Protein AF-A0A0D0SKF4-F1 (afdb_monomer)

pLDDT: mean 72.99, std 12.49, range [42.97, 91.25]

Secondary structure (DSSP, 8-state):
-HHHHHHHHHHHHHHHHHHHHHHHHHHHHHHHHHHHHHHHHHHHHHHH--HHHHHHHHHHHHHHHHHHHHHHHHHHGGGS-HHHHHHHHHHHHHHHHHHHHHHHHHTHHHHHHHHH--------HHHHHHHHHHHHHHHHHHHHHHHTTTT---HHHHHHHHHHHHHHHHHHHHHHHHHHHHH--SHHHHHHHHHHHHHHHHHHHHHHHHHHHHHHHHHTT-

Foldseek 3Di:
DVVVVVVVVVVVVVVVVCVVVVLLVLLVVVLVLLVVQLVVLCVVCVVLVQPLSVLVSVLSVVLSVLSVVLSVLLVVCVVDDPVVSLVVLLVSLVVLLVVLLVSLVSVVVSLVCLLPPPDLRPDDPVSLVVLVVSLVVLVVSLVCLVVVCPPDPRSSSVSSSLSSVLVSLVSVLVNLSVCCSHPNDDDVSSVVNSVVVVVSSVVSVVSSVVSVVVSVVSVVVD

Sequence (222 aa):
MRETTMRIRNQIKSIYKDYELRSYLFSGFSLFTTFAFLIYNLVLGIVYKTVWNFSISIYYMVLLGLRTLIIVKEKYWRLETEEYRRKHQLRLFRFTTILMLLMDIALIVPIILMVLSQRSVNMTMIPTIGIAAYTFYKITIAIINYVKTRGQRNLSLFGLKIINLKDAIVSILTLQNTMVMVFGNGKSMQTLTAYTSAGMLFAMFVITILLIRKGNQYSKKI

Solvent-accessible surface area (backbone atoms only — not comparable to full-atom values): 11992 Å² total; per-residue (Å²): 121,70,64,62,57,50,52,52,52,49,51,52,47,49,53,50,52,52,51,50,51,52,50,51,49,53,49,49,53,49,48,51,54,48,51,53,48,25,52,50,29,38,50,48,13,66,76,64,67,34,68,54,32,42,53,50,18,54,50,38,50,53,51,49,49,53,54,49,52,53,53,54,51,54,61,60,40,67,83,50,58,70,69,62,33,52,58,50,50,51,52,52,50,50,53,52,49,51,52,51,47,54,51,58,57,58,49,49,56,50,51,53,50,53,72,68,50,86,70,77,57,88,60,59,74,66,65,48,55,54,42,45,56,50,29,52,53,36,43,53,50,32,50,49,56,54,65,78,53,73,86,69,86,54,67,69,64,52,50,53,48,52,51,40,44,53,53,27,53,51,35,46,53,52,34,53,52,45,49,44,56,64,69,47,85,60,70,68,57,53,53,53,48,48,54,52,48,50,50,52,51,50,51,53,50,52,54,45,53,54,47,52,54,49,53,53,56,57,59,74,78,109

Nearest PDB structures (foldseek):
  8f6h-assembly1_A  TM=5.812E-01  e=6.136E-01  Shewanella oneidensis MR-1
  8f6h-assembly1_B  TM=4.706E-01  e=4.835E-01  Shewanella oneidensis MR-1
  7sqc-assembly1_1F  TM=2.140E-01  e=4.129E+00  Chlamydomonas reinhardtii

Radius of gyration: 20.17 Å; Cα contacts (8 Å, |Δi|>4): 139; chains: 1; bounding box: 50×40×59 Å

Mean predicted aligned error: 10.62 Å

Structure (mmCIF, N/CA/C/O backbone):
data_AF-A0A0D0SKF4-F1
#
_entry.id   AF-A0A0D0SKF4-F1
#
loop_
_atom_site.group_PDB
_atom_site.id
_atom_site.type_symbol
_atom_site.label_atom_id
_atom_site.label_alt_id
_atom_site.label_comp_id
_atom_site.label_asym_id
_atom_site.label_entity_id
_atom_site.label_seq_id
_atom_site.pdbx_PDB_ins_code
_atom_site.Cartn_x
_atom_site.Cartn_y
_atom_site.Cartn_z
_atom_site.occupancy
_atom_site.B_iso_or_equiv
_atom_site.auth_seq_id
_atom_site.auth_comp_id
_atom_site.auth_asym_id
_atom_site.auth_atom_id
_atom_site.pdbx_PDB_model_num
ATOM 1 N N . MET A 1 1 ? -24.941 27.615 33.625 1.00 50.25 1 MET A N 1
ATOM 2 C CA . MET A 1 1 ? -23.889 26.564 33.538 1.00 50.25 1 MET A CA 1
ATOM 3 C C . MET A 1 1 ? -24.235 25.375 32.620 1.00 50.25 1 MET A C 1
ATOM 5 O O . MET A 1 1 ? -23.322 24.812 32.026 1.00 50.25 1 MET A O 1
ATOM 9 N N . ARG A 1 2 ? -25.514 24.976 32.459 1.00 48.88 2 ARG A N 1
ATOM 10 C CA . ARG A 1 2 ? -25.916 23.877 31.541 1.00 48.88 2 ARG A CA 1
ATOM 11 C C . ARG A 1 2 ? -25.947 24.257 30.048 1.00 48.88 2 ARG A C 1
ATOM 13 O O . ARG A 1 2 ? -25.732 23.395 29.206 1.00 48.88 2 ARG A O 1
ATOM 20 N N . GLU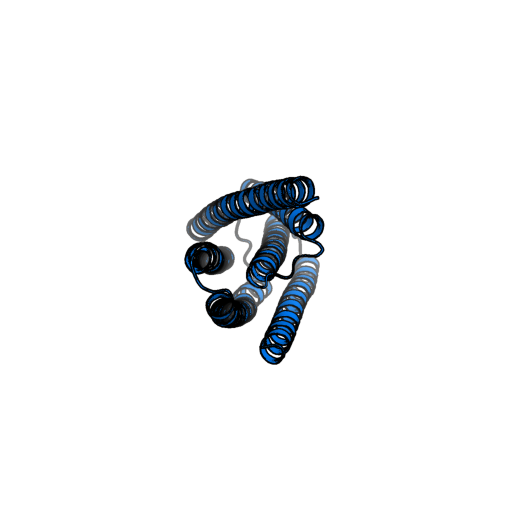 A 1 3 ? -26.159 25.527 29.701 1.00 48.19 3 GLU A N 1
ATOM 21 C CA . GLU A 1 3 ? -26.178 25.962 28.290 1.00 48.19 3 GLU A CA 1
ATOM 22 C C . GLU A 1 3 ? -24.789 26.017 27.639 1.00 48.19 3 GLU A C 1
ATOM 24 O O . GLU A 1 3 ? -24.625 25.632 26.481 1.00 48.19 3 GLU A O 1
ATOM 29 N N . THR A 1 4 ? -23.763 26.442 28.378 1.00 49.47 4 THR A N 1
ATOM 30 C CA . THR A 1 4 ? -22.384 26.530 27.873 1.00 49.47 4 THR A CA 1
ATOM 31 C C . THR A 1 4 ? -21.794 25.153 27.578 1.00 49.47 4 THR A C 1
ATOM 33 O O . THR A 1 4 ? -21.164 24.961 26.540 1.00 49.47 4 THR A O 1
ATOM 36 N N . THR A 1 5 ? -22.075 24.156 28.417 1.00 50.50 5 THR A N 1
ATOM 37 C CA . THR A 1 5 ? -21.674 22.760 28.173 1.00 50.50 5 THR A CA 1
ATOM 38 C C . THR A 1 5 ? -22.402 22.145 26.974 1.00 50.50 5 THR A C 1
ATOM 40 O O . THR A 1 5 ? -21.792 21.391 26.213 1.00 50.50 5 THR A O 1
ATOM 43 N N . MET A 1 6 ? -23.666 22.514 26.731 1.00 48.12 6 MET A N 1
ATOM 44 C CA . MET A 1 6 ? -24.422 22.080 25.549 1.00 48.12 6 MET A CA 1
ATOM 45 C C . MET A 1 6 ? -23.885 22.687 24.241 1.00 48.12 6 MET A C 1
ATOM 47 O O . MET A 1 6 ? -23.730 21.965 23.255 1.00 48.12 6 MET A O 1
ATOM 51 N N . ARG A 1 7 ? -23.525 23.980 24.233 1.00 51.28 7 ARG A N 1
ATOM 52 C CA . ARG A 1 7 ? -22.925 24.654 23.063 1.00 51.28 7 ARG A CA 1
ATOM 53 C C . ARG A 1 7 ? -21.548 24.091 22.713 1.00 51.28 7 ARG A C 1
ATOM 55 O O . ARG A 1 7 ? -21.300 23.793 21.547 1.00 51.28 7 ARG A O 1
ATOM 62 N N . ILE A 1 8 ? -20.698 23.853 23.714 1.00 55.97 8 ILE A N 1
ATOM 63 C CA . ILE A 1 8 ? -19.369 23.248 23.520 1.00 55.97 8 ILE A CA 1
ATOM 64 C C . ILE A 1 8 ? -19.503 21.821 22.973 1.00 55.97 8 ILE A C 1
ATOM 66 O O . ILE A 1 8 ? -18.824 21.455 22.015 1.00 55.97 8 ILE A O 1
ATOM 70 N N . ARG A 1 9 ? -20.429 21.014 23.509 1.00 52.72 9 ARG A N 1
ATOM 71 C CA . ARG A 1 9 ? -20.669 19.646 23.022 1.00 52.72 9 ARG A CA 1
ATOM 72 C C . ARG A 1 9 ? -21.188 19.627 21.583 1.00 52.72 9 ARG A C 1
ATOM 74 O O . ARG A 1 9 ? -20.779 18.755 20.821 1.00 52.72 9 ARG A O 1
ATOM 81 N N . ASN A 1 10 ? -22.033 20.587 21.200 1.00 53.66 10 ASN A N 1
ATOM 82 C CA . ASN A 1 10 ? -22.538 20.729 19.832 1.00 53.66 10 ASN A CA 1
ATOM 83 C C . ASN A 1 10 ? -21.473 21.240 18.852 1.00 53.66 10 ASN A C 1
ATOM 85 O O . ASN A 1 10 ? -21.395 20.715 17.744 1.00 53.66 10 ASN A O 1
ATOM 89 N N . GLN A 1 11 ? -20.602 22.171 19.253 1.00 54.28 11 GLN A N 1
ATOM 90 C CA . GLN A 1 11 ? -19.461 22.595 18.432 1.00 54.28 11 GLN A CA 1
ATOM 91 C C . GLN A 1 11 ? -18.444 21.464 18.246 1.00 54.28 11 GLN A C 1
ATOM 93 O O . GLN A 1 11 ? -18.017 21.205 17.124 1.00 54.28 11 GLN A O 1
ATOM 98 N N . ILE A 1 12 ? -18.127 20.710 19.305 1.00 52.09 12 ILE A N 1
ATOM 99 C CA . ILE A 1 12 ? -17.258 19.528 19.207 1.00 52.09 12 ILE A CA 1
ATOM 100 C C . ILE A 1 12 ? -17.896 18.463 18.306 1.00 52.09 12 ILE A C 1
ATOM 102 O O . ILE A 1 12 ? -17.196 17.891 17.476 1.00 52.09 12 ILE A O 1
ATOM 106 N N . LYS A 1 13 ? -19.213 18.223 18.407 1.00 48.69 13 LYS A N 1
ATOM 107 C CA . LYS A 1 13 ? -19.946 17.307 17.513 1.00 48.69 13 LYS A CA 1
ATOM 108 C C . LYS A 1 13 ? -19.945 17.779 16.060 1.00 48.69 13 LYS A C 1
ATOM 110 O O . LYS A 1 13 ? -19.788 16.939 15.185 1.00 48.69 13 LYS A O 1
ATOM 115 N N . SER A 1 14 ? -20.119 19.076 15.806 1.00 47.44 14 SER A N 1
ATOM 116 C CA . SER A 1 14 ? -20.070 19.676 14.465 1.00 47.44 14 SER A CA 1
ATOM 117 C C . SER A 1 14 ? -18.696 19.479 13.839 1.00 47.44 14 SER A C 1
ATOM 119 O O . SER A 1 14 ? -18.593 18.931 12.749 1.00 47.44 14 SER A O 1
ATOM 121 N N . ILE A 1 15 ? -17.639 19.808 14.585 1.00 44.66 15 ILE A N 1
ATOM 122 C CA . ILE A 1 15 ? -16.255 19.612 14.155 1.00 44.66 15 ILE A CA 1
ATOM 123 C C . ILE A 1 15 ? -15.990 18.119 13.917 1.00 44.66 15 ILE A C 1
ATOM 125 O O . ILE A 1 15 ? -15.487 17.755 12.862 1.00 44.66 15 ILE A O 1
ATOM 129 N N . TYR A 1 16 ? -16.392 17.221 14.821 1.00 50.06 16 TYR A N 1
ATOM 130 C CA . TYR A 1 16 ? -16.239 15.775 14.610 1.00 50.06 16 TYR A CA 1
ATOM 131 C C . TYR A 1 16 ? -16.992 15.276 13.372 1.00 50.06 16 TYR A C 1
ATOM 133 O O . TYR A 1 16 ? -16.439 14.504 12.596 1.00 50.06 16 TYR A O 1
ATOM 141 N N . LYS A 1 17 ? -18.226 15.739 13.159 1.00 43.31 17 LYS A N 1
ATOM 142 C CA . LYS A 1 17 ? -19.072 15.350 12.026 1.00 43.31 17 LYS A CA 1
ATOM 143 C C . LYS A 1 17 ? -18.486 15.843 10.700 1.00 43.31 17 LYS A C 1
ATOM 145 O O . LYS A 1 17 ? -18.480 15.075 9.742 1.00 43.31 17 LYS A O 1
ATOM 150 N N . ASP A 1 18 ? -17.909 17.044 10.675 1.00 48.97 18 ASP A N 1
ATOM 151 C CA . ASP A 1 18 ? -17.198 17.600 9.519 1.00 48.97 18 ASP A CA 1
ATOM 152 C C . ASP A 1 18 ? -15.857 16.903 9.268 1.00 48.97 18 ASP A C 1
ATOM 154 O O . ASP A 1 18 ? -15.507 16.638 8.120 1.00 48.97 18 ASP A O 1
ATOM 158 N N . TYR A 1 19 ? -15.110 16.527 10.310 1.00 49.72 19 TYR A N 1
ATOM 159 C CA . TYR A 1 19 ? -13.875 15.748 10.166 1.00 49.72 19 TYR A CA 1
ATOM 160 C C . TYR A 1 19 ? -14.141 14.321 9.694 1.00 49.72 19 TYR A C 1
ATOM 162 O O . TYR A 1 19 ? -13.403 13.812 8.854 1.00 49.72 19 TYR A O 1
ATOM 170 N N . GLU A 1 20 ? -15.192 13.678 10.193 1.00 48.41 20 GLU A N 1
ATOM 171 C CA . GLU A 1 20 ? -15.595 12.350 9.752 1.00 48.41 20 GLU A CA 1
ATOM 172 C C . GLU A 1 20 ? -16.100 12.397 8.308 1.00 48.41 20 GLU A C 1
ATOM 174 O O . GLU A 1 20 ? -15.561 11.669 7.482 1.00 48.41 20 GLU A O 1
ATOM 179 N N . LEU A 1 21 ? -17.024 13.297 7.948 1.00 42.97 21 LEU A N 1
ATOM 180 C CA . LEU A 1 21 ? -17.485 13.473 6.561 1.00 42.97 21 LEU A CA 1
ATOM 181 C C . LEU A 1 21 ? -16.338 13.799 5.606 1.00 42.97 21 LEU A C 1
ATOM 183 O O . LEU A 1 21 ? -16.236 13.193 4.543 1.00 42.97 21 LEU A O 1
ATOM 187 N N . ARG A 1 22 ? -15.427 14.697 5.988 1.00 49.34 22 ARG A N 1
ATOM 188 C CA . ARG A 1 22 ? -14.273 15.070 5.162 1.00 49.34 22 ARG A CA 1
ATOM 189 C C . ARG A 1 22 ? -13.245 13.942 5.077 1.00 49.34 22 ARG A C 1
ATOM 191 O O . ARG A 1 22 ? -12.612 13.805 4.040 1.00 49.34 22 ARG A O 1
ATOM 198 N N . SER A 1 23 ? -13.112 13.098 6.102 1.00 50.97 23 SER A N 1
ATOM 199 C CA . SER A 1 23 ? -12.269 11.895 6.077 1.00 50.97 23 SER A CA 1
ATOM 200 C C . SER A 1 23 ? -12.904 10.753 5.269 1.00 50.97 23 SER A C 1
ATOM 202 O O . SER A 1 23 ? -12.181 10.050 4.564 1.00 50.97 23 SER A O 1
ATOM 204 N N . TYR A 1 24 ? -14.235 10.617 5.268 1.00 50.62 24 TYR A N 1
ATOM 205 C CA . TYR A 1 24 ? -14.975 9.704 4.387 1.00 50.62 24 TYR A CA 1
ATOM 206 C C . TYR A 1 24 ? -14.956 10.169 2.927 1.00 50.62 24 TYR A C 1
ATOM 208 O O . TYR A 1 24 ? -14.762 9.339 2.047 1.00 50.62 24 TYR A O 1
ATOM 216 N N . LEU A 1 25 ? -15.067 11.474 2.656 1.00 46.22 25 LEU A N 1
ATOM 217 C CA . LEU A 1 25 ? -14.920 12.049 1.312 1.00 46.22 25 LEU A CA 1
ATOM 218 C C . LEU A 1 25 ? -13.489 11.893 0.784 1.00 46.22 25 LEU A C 1
ATOM 220 O O . LEU A 1 25 ? -13.304 11.474 -0.354 1.00 46.22 25 LEU A O 1
ATOM 224 N N . PHE A 1 26 ? -12.469 12.131 1.618 1.00 55.47 26 PHE A N 1
ATOM 225 C CA . PHE A 1 26 ? -11.071 11.862 1.252 1.00 55.47 26 PHE A CA 1
ATOM 226 C C . PHE A 1 26 ? -10.831 10.365 0.997 1.00 55.47 26 PHE A C 1
ATOM 228 O O . PHE A 1 26 ? -10.094 9.994 0.086 1.00 55.47 26 PHE A O 1
ATOM 235 N N . SER A 1 27 ? -11.495 9.494 1.763 1.00 54.97 27 SER A N 1
ATOM 236 C CA . SER A 1 27 ? -11.443 8.042 1.559 1.00 54.97 27 SER A CA 1
ATOM 237 C C . SER A 1 27 ? -12.180 7.604 0.288 1.00 54.97 27 SER A C 1
ATOM 239 O O . SER A 1 27 ? -11.693 6.723 -0.412 1.00 54.97 27 SER A O 1
ATOM 241 N N . GLY A 1 28 ? -13.304 8.241 -0.054 1.00 58.75 28 GLY A N 1
ATOM 242 C CA . GLY A 1 28 ? -14.045 8.025 -1.301 1.00 58.75 28 GLY A CA 1
ATOM 243 C C . GLY A 1 28 ? -13.270 8.489 -2.534 1.00 58.75 28 GLY A C 1
ATOM 244 O O . GLY A 1 28 ? -13.179 7.764 -3.519 1.00 58.75 28 GLY A O 1
ATOM 245 N N . PHE A 1 29 ? -12.609 9.643 -2.455 1.00 63.56 29 PHE A N 1
ATOM 246 C CA . PHE A 1 29 ? -11.709 10.108 -3.510 1.00 63.56 29 PHE A CA 1
ATOM 247 C C . PHE A 1 29 ? -10.494 9.183 -3.670 1.00 63.56 29 PHE A C 1
ATOM 249 O O . PHE A 1 29 ? -10.076 8.873 -4.783 1.00 63.56 29 PHE A O 1
ATOM 256 N N . SER A 1 30 ? -9.969 8.660 -2.559 1.00 63.62 30 SER A N 1
ATOM 257 C CA . SER A 1 30 ? -8.907 7.654 -2.581 1.00 63.62 30 SER A CA 1
ATOM 258 C C . SER A 1 30 ? -9.372 6.319 -3.183 1.00 63.62 30 SER A C 1
ATOM 260 O O . SER A 1 30 ? -8.600 5.680 -3.894 1.00 63.62 30 SER A O 1
ATOM 262 N N . LEU A 1 31 ? -10.622 5.891 -2.950 1.00 69.81 31 LEU A N 1
ATOM 263 C CA . LEU A 1 31 ? -11.223 4.743 -3.645 1.00 69.81 31 LEU A CA 1
ATOM 264 C C . LEU A 1 31 ? -11.254 4.977 -5.156 1.00 69.81 31 LEU A C 1
ATOM 266 O O . LEU A 1 31 ? -10.758 4.138 -5.902 1.00 69.81 31 LEU A O 1
ATOM 270 N N . PHE A 1 32 ? -11.769 6.125 -5.601 1.00 74.44 32 PHE A N 1
ATOM 271 C CA . PHE A 1 32 ? -11.849 6.448 -7.024 1.00 74.44 32 PHE A CA 1
ATOM 272 C C . PHE A 1 32 ? -10.473 6.414 -7.699 1.00 74.44 32 PHE A C 1
ATOM 274 O O . PHE A 1 32 ? -10.315 5.806 -8.754 1.00 74.44 32 PHE A O 1
ATOM 281 N N . THR A 1 33 ? -9.446 6.986 -7.072 1.00 70.94 33 THR A N 1
ATOM 282 C CA . THR A 1 33 ? -8.102 7.001 -7.664 1.00 70.94 33 THR A CA 1
ATOM 283 C C . THR A 1 33 ? -7.391 5.656 -7.615 1.00 70.94 33 THR A C 1
ATOM 285 O O . THR A 1 33 ? -6.612 5.351 -8.518 1.00 70.94 33 THR A O 1
ATOM 288 N N . THR A 1 34 ? -7.652 4.805 -6.620 1.00 76.75 34 THR A N 1
ATOM 289 C CA . THR A 1 34 ? -7.192 3.407 -6.670 1.00 76.75 34 THR A CA 1
ATOM 290 C C . THR A 1 34 ? -7.922 2.630 -7.771 1.00 76.75 34 THR A C 1
ATOM 292 O O . THR A 1 34 ? -7.290 1.843 -8.467 1.00 76.75 34 THR A O 1
ATOM 295 N N . PHE A 1 35 ? -9.214 2.886 -7.991 1.00 78.19 35 PHE A N 1
ATOM 296 C CA . PHE A 1 35 ? -10.000 2.254 -9.059 1.00 78.19 35 PHE A CA 1
ATOM 297 C C . PHE A 1 35 ? -9.533 2.666 -10.456 1.00 78.19 35 PHE A C 1
ATOM 299 O O . PHE A 1 35 ? -9.304 1.806 -11.304 1.00 78.19 35 PHE A O 1
ATOM 306 N N . ALA A 1 36 ? -9.289 3.957 -10.677 1.00 78.62 36 ALA A N 1
ATOM 307 C CA . ALA A 1 36 ? -8.727 4.449 -11.930 1.00 78.62 36 ALA A CA 1
ATOM 308 C C . ALA A 1 36 ? -7.359 3.809 -12.233 1.00 78.62 36 ALA A C 1
ATOM 310 O O . ALA A 1 36 ? -7.099 3.409 -13.365 1.00 78.62 36 ALA A O 1
ATOM 311 N N . PHE A 1 37 ? -6.502 3.648 -11.220 1.00 76.94 37 PHE A N 1
ATOM 312 C CA . PHE A 1 37 ? -5.181 3.040 -11.401 1.00 76.94 37 PHE A CA 1
ATOM 313 C C . PHE A 1 37 ? -5.223 1.529 -11.610 1.00 76.94 37 PHE A C 1
ATOM 315 O O . PHE A 1 37 ? -4.408 1.001 -12.363 1.00 76.94 37 PHE A O 1
ATOM 322 N N . LEU A 1 38 ? -6.188 0.840 -10.997 1.00 84.25 38 LEU A N 1
ATOM 323 C CA . LEU A 1 38 ? -6.486 -0.555 -11.307 1.00 84.25 38 LEU A CA 1
ATOM 324 C C . LEU A 1 38 ? -6.824 -0.706 -12.787 1.00 84.25 38 LEU A C 1
ATOM 326 O O . LEU A 1 38 ? -6.200 -1.520 -13.458 1.00 84.25 38 LEU A O 1
ATOM 330 N N . ILE A 1 39 ? -7.767 0.092 -13.304 1.00 81.62 39 ILE A N 1
ATOM 331 C CA . ILE A 1 39 ? -8.161 0.032 -14.720 1.00 81.62 39 ILE A CA 1
ATOM 332 C C . ILE A 1 39 ? -6.959 0.340 -15.609 1.00 81.62 39 ILE A C 1
ATOM 334 O O . ILE A 1 39 ? -6.706 -0.376 -16.572 1.00 81.62 39 ILE A O 1
ATOM 338 N N . TYR A 1 40 ? -6.188 1.368 -15.263 1.00 78.12 40 TYR A N 1
ATOM 339 C CA . TYR A 1 40 ? -5.005 1.754 -16.018 1.00 78.12 40 TYR A CA 1
ATOM 340 C C . TYR A 1 40 ? -3.966 0.625 -16.097 1.00 78.12 40 TYR A C 1
ATOM 342 O O . TYR A 1 40 ? -3.540 0.261 -17.192 1.00 78.12 40 TYR A O 1
ATOM 350 N N . ASN A 1 41 ? -3.603 0.010 -14.967 1.00 77.06 41 ASN A N 1
ATOM 351 C CA . ASN A 1 41 ? -2.671 -1.121 -14.962 1.00 77.06 41 ASN A CA 1
ATOM 352 C C . ASN A 1 41 ? -3.261 -2.352 -15.656 1.00 77.06 41 ASN A C 1
ATOM 354 O O . ASN A 1 41 ? -2.522 -3.077 -16.315 1.00 77.06 41 ASN A O 1
ATOM 358 N N . LEU A 1 42 ? -4.575 -2.566 -15.583 1.00 79.31 42 LEU A N 1
ATOM 359 C CA . LEU A 1 42 ? -5.226 -3.689 -16.252 1.00 79.31 42 LEU A CA 1
ATOM 360 C C . LEU A 1 42 ? -5.128 -3.533 -17.771 1.00 79.31 42 LEU A C 1
ATOM 362 O O . LEU A 1 42 ? -4.723 -4.465 -18.464 1.00 79.31 42 LEU A O 1
ATOM 366 N N . VAL A 1 43 ? -5.410 -2.329 -18.278 1.00 80.00 43 VAL A N 1
ATOM 367 C CA . VAL A 1 43 ? -5.245 -1.984 -19.694 1.00 80.00 43 VAL A CA 1
ATOM 368 C C . VAL A 1 43 ? -3.784 -2.132 -20.110 1.00 80.00 43 VAL A C 1
ATOM 370 O O . VAL A 1 43 ? -3.511 -2.790 -21.111 1.00 80.00 43 VAL A O 1
ATOM 373 N N . LEU A 1 44 ? -2.827 -1.612 -19.332 1.00 75.69 44 LEU A N 1
ATOM 374 C CA . LEU A 1 44 ? -1.406 -1.786 -19.643 1.00 75.69 44 LEU A CA 1
ATOM 375 C C . LEU A 1 44 ? -0.975 -3.261 -19.622 1.00 75.69 44 LEU A C 1
ATOM 377 O O . LEU A 1 44 ? -0.130 -3.657 -20.420 1.00 75.69 44 LEU A O 1
ATOM 381 N N . GLY A 1 45 ? -1.528 -4.081 -18.727 1.00 72.00 45 GLY A N 1
ATOM 382 C CA . GLY A 1 45 ? -1.260 -5.517 -18.665 1.00 72.00 45 GLY A CA 1
ATOM 383 C C . GLY A 1 45 ? -1.771 -6.263 -19.892 1.00 72.00 45 GLY A C 1
ATOM 384 O O . GLY A 1 45 ? -1.060 -7.118 -20.410 1.00 72.00 45 GLY A O 1
ATOM 385 N N . ILE A 1 46 ? -2.951 -5.901 -20.401 1.00 76.94 46 ILE A N 1
ATOM 386 C CA . ILE A 1 46 ? -3.525 -6.488 -21.620 1.00 76.94 46 ILE A CA 1
ATOM 387 C C . ILE A 1 46 ? -2.754 -6.025 -22.865 1.00 76.94 46 ILE A C 1
ATOM 389 O O . ILE A 1 46 ? -2.355 -6.855 -23.680 1.00 76.94 46 ILE A O 1
ATOM 393 N N . VAL A 1 47 ? -2.503 -4.718 -22.994 1.00 75.06 47 VAL A N 1
ATOM 394 C CA . VAL A 1 47 ? -1.862 -4.111 -24.176 1.00 75.06 47 VAL A CA 1
ATOM 395 C C . VAL A 1 47 ? -0.404 -4.542 -24.307 1.00 75.06 47 VAL A C 1
ATOM 397 O O . VAL A 1 47 ? 0.019 -4.971 -25.377 1.00 75.06 47 VAL A O 1
ATOM 400 N N . TYR A 1 48 ? 0.365 -4.470 -23.219 1.00 69.50 48 TYR A N 1
ATOM 401 C CA . TYR A 1 48 ? 1.798 -4.776 -23.234 1.00 69.50 48 TYR A CA 1
ATOM 402 C C . TYR A 1 48 ? 2.111 -6.223 -22.819 1.00 69.50 48 TYR A C 1
ATOM 404 O O . TYR A 1 48 ? 3.283 -6.593 -22.743 1.00 69.50 48 TYR A O 1
ATOM 412 N N . LYS A 1 49 ? 1.083 -7.045 -22.544 1.00 67.69 49 LYS A N 1
ATOM 413 C CA . LYS A 1 49 ? 1.191 -8.448 -22.093 1.00 67.69 49 LYS A CA 1
ATOM 414 C C . LYS A 1 49 ? 2.191 -8.636 -20.947 1.00 67.69 49 LYS A C 1
ATOM 416 O O . LYS A 1 49 ? 2.952 -9.604 -20.919 1.00 67.69 49 LYS A O 1
ATOM 421 N N . THR A 1 50 ? 2.215 -7.701 -19.997 1.00 71.69 50 THR A N 1
ATOM 422 C CA . THR A 1 50 ? 3.158 -7.748 -18.875 1.00 71.69 50 THR A CA 1
ATOM 423 C C . THR A 1 50 ? 2.533 -8.429 -17.666 1.00 71.69 50 THR A C 1
ATOM 425 O O . THR A 1 50 ? 1.543 -7.966 -17.094 1.00 71.69 50 THR A O 1
ATOM 428 N N . VAL A 1 51 ? 3.162 -9.523 -17.230 1.00 73.56 51 VAL A N 1
ATOM 429 C CA . VAL A 1 51 ? 2.765 -10.247 -16.010 1.00 73.56 51 VAL A CA 1
ATOM 430 C C . VAL A 1 51 ? 2.783 -9.310 -14.797 1.00 73.56 51 VAL A C 1
ATOM 432 O O . VAL A 1 51 ? 1.907 -9.388 -13.942 1.00 73.56 51 VAL A O 1
ATOM 435 N N . TRP A 1 52 ? 3.726 -8.361 -14.769 1.00 76.81 52 TRP A N 1
ATOM 436 C CA . TRP A 1 52 ? 3.810 -7.321 -13.746 1.00 76.81 52 TRP A CA 1
ATOM 437 C C . TRP A 1 52 ? 2.513 -6.513 -13.606 1.00 76.81 52 TRP A C 1
ATOM 439 O O . TRP A 1 52 ? 1.929 -6.480 -12.525 1.00 76.81 52 TRP A O 1
ATOM 449 N N . ASN A 1 53 ? 2.031 -5.896 -14.690 1.00 74.69 53 ASN A N 1
ATOM 450 C CA . ASN A 1 53 ? 0.856 -5.026 -14.621 1.00 74.69 53 AS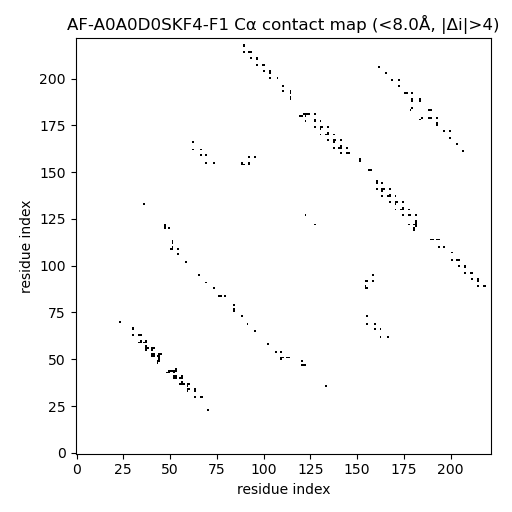N A CA 1
ATOM 451 C C . ASN A 1 53 ? -0.413 -5.820 -14.292 1.00 74.69 53 ASN A C 1
ATOM 453 O O . ASN A 1 53 ? -1.285 -5.317 -13.583 1.00 74.69 53 ASN A O 1
ATOM 457 N N . PHE A 1 54 ? -0.507 -7.074 -14.745 1.00 77.31 54 PHE A N 1
ATOM 458 C CA . PHE A 1 54 ? -1.611 -7.957 -14.374 1.00 77.31 54 PHE A CA 1
ATOM 459 C C . PHE A 1 54 ? -1.611 -8.262 -12.866 1.00 77.31 54 PHE A C 1
ATOM 461 O O . PHE A 1 54 ? -2.629 -8.070 -12.198 1.00 77.31 54 PHE A O 1
ATOM 468 N N . SER A 1 55 ? -0.457 -8.627 -12.298 1.00 82.00 55 SER A N 1
ATOM 469 C CA . SER A 1 55 ? -0.308 -8.849 -10.854 1.00 82.00 55 SER A CA 1
ATOM 470 C C . SER A 1 55 ? -0.598 -7.590 -10.034 1.00 82.00 55 SER A C 1
ATOM 472 O O . SER A 1 55 ? -1.288 -7.659 -9.017 1.00 82.00 55 SER A O 1
ATOM 474 N N . ILE A 1 56 ? -0.135 -6.424 -10.491 1.00 82.00 56 ILE A N 1
ATOM 475 C CA . ILE A 1 56 ? -0.420 -5.133 -9.852 1.00 82.00 56 ILE A CA 1
ATOM 476 C C . ILE A 1 56 ? -1.917 -4.786 -9.929 1.00 82.00 56 ILE A C 1
ATOM 478 O O . ILE A 1 56 ? -2.481 -4.255 -8.973 1.00 82.00 56 ILE A O 1
ATOM 482 N N . SER A 1 57 ? -2.606 -5.146 -11.012 1.00 82.50 57 SER A N 1
ATOM 483 C CA . SER A 1 57 ? -4.056 -4.939 -11.142 1.00 82.50 57 SER A CA 1
ATOM 484 C C . SER A 1 57 ? -4.845 -5.773 -10.136 1.00 82.50 57 SER A C 1
ATOM 486 O O . SER A 1 57 ? -5.715 -5.242 -9.442 1.00 82.50 57 SER A O 1
ATOM 488 N N . ILE A 1 58 ? -4.492 -7.056 -9.990 1.00 83.31 58 ILE A N 1
ATOM 489 C CA . ILE A 1 58 ? -5.055 -7.927 -8.948 1.00 83.31 58 ILE A CA 1
ATOM 490 C C . ILE A 1 58 ? -4.758 -7.339 -7.566 1.00 83.31 58 ILE A C 1
ATOM 492 O O . ILE A 1 58 ? -5.650 -7.284 -6.716 1.00 83.31 58 ILE A O 1
ATOM 496 N N . TYR A 1 59 ? -3.538 -6.830 -7.355 1.00 86.56 59 TYR A N 1
ATOM 497 C CA . TYR A 1 59 ? -3.166 -6.203 -6.093 1.00 86.56 59 TYR A CA 1
ATOM 498 C C . TYR A 1 59 ? -4.107 -5.038 -5.741 1.00 86.56 59 TYR A C 1
ATOM 500 O O . TYR A 1 59 ? -4.678 -4.981 -4.646 1.00 86.56 59 TYR A O 1
ATOM 508 N N . TYR A 1 60 ? -4.335 -4.127 -6.687 1.00 83.31 60 TYR A N 1
ATOM 509 C CA . TYR A 1 60 ? -5.222 -2.990 -6.464 1.00 83.31 60 TYR A CA 1
ATOM 510 C C . TYR A 1 60 ? -6.689 -3.383 -6.319 1.00 83.31 60 TYR A C 1
ATOM 512 O O . TYR A 1 60 ? -7.410 -2.724 -5.568 1.00 83.31 60 TYR A O 1
ATOM 520 N N . MET A 1 61 ? -7.125 -4.472 -6.956 1.00 83.50 61 MET A N 1
ATOM 521 C CA . MET A 1 61 ? -8.488 -4.990 -6.829 1.00 83.50 61 MET A CA 1
ATOM 522 C C . MET A 1 61 ? -8.783 -5.436 -5.398 1.00 83.50 61 MET A C 1
ATOM 524 O O . MET A 1 61 ? -9.789 -5.029 -4.810 1.00 83.50 61 MET A O 1
ATOM 528 N N . VAL A 1 62 ? -7.876 -6.207 -4.798 1.00 84.62 62 VAL A N 1
ATOM 529 C CA . VAL A 1 62 ? -8.020 -6.636 -3.400 1.00 84.62 62 VAL A CA 1
ATOM 530 C C . VAL A 1 62 ? -7.945 -5.432 -2.459 1.00 84.62 62 VAL A C 1
ATOM 532 O O . VAL A 1 62 ? -8.738 -5.330 -1.523 1.00 84.62 62 VAL A O 1
ATOM 535 N N . LEU A 1 63 ? -7.050 -4.474 -2.724 1.00 81.81 63 LEU A N 1
ATOM 536 C CA . LEU A 1 63 ? -6.896 -3.268 -1.906 1.00 81.81 63 LEU A CA 1
ATOM 537 C C . LEU A 1 63 ? -8.157 -2.382 -1.928 1.00 81.81 63 LEU A C 1
ATOM 539 O O . LEU A 1 63 ? -8.580 -1.877 -0.884 1.00 81.81 63 LEU A O 1
ATOM 543 N N . LEU A 1 64 ? -8.808 -2.252 -3.086 1.00 80.38 64 LEU A N 1
ATOM 544 C CA . LEU A 1 64 ? -10.123 -1.618 -3.234 1.00 80.38 64 LEU A CA 1
ATOM 545 C C . LEU A 1 64 ? -11.211 -2.341 -2.453 1.00 80.38 64 LEU A C 1
ATOM 547 O O . LEU A 1 64 ? -11.995 -1.687 -1.758 1.00 80.38 64 LEU A O 1
ATOM 551 N N . GLY A 1 65 ? -11.241 -3.672 -2.534 1.00 79.56 65 GLY A N 1
ATOM 552 C CA . GLY A 1 65 ? -12.166 -4.504 -1.771 1.00 79.56 65 GLY A CA 1
ATOM 553 C C . GLY A 1 65 ? -12.015 -4.268 -0.270 1.00 79.56 65 GLY A C 1
ATOM 554 O O . GLY A 1 65 ? -12.989 -3.943 0.407 1.00 79.56 65 GLY A O 1
ATOM 555 N N . LEU A 1 66 ? -10.781 -4.315 0.241 1.00 80.25 66 LEU A N 1
ATOM 556 C CA . LEU A 1 66 ? -10.463 -4.028 1.643 1.00 80.25 66 LEU A CA 1
ATOM 557 C C . LEU A 1 66 ? -10.923 -2.631 2.067 1.00 80.25 66 LEU A C 1
ATOM 559 O O . LEU A 1 66 ? -11.587 -2.481 3.095 1.00 80.25 66 LEU A O 1
ATOM 563 N N . ARG A 1 67 ? -10.601 -1.601 1.274 1.00 79.94 67 ARG A N 1
ATOM 564 C CA . ARG A 1 67 ? -10.970 -0.216 1.595 1.00 79.94 67 ARG A CA 1
ATOM 565 C C . ARG A 1 67 ? -12.495 -0.046 1.610 1.00 79.94 67 ARG A C 1
ATOM 567 O O . ARG A 1 67 ? -13.027 0.572 2.531 1.00 79.94 67 ARG A O 1
ATOM 574 N N . THR A 1 68 ? -13.199 -0.650 0.654 1.00 75.06 68 THR A N 1
ATOM 575 C CA . THR A 1 68 ? -14.670 -0.627 0.575 1.00 75.06 68 THR A CA 1
ATOM 576 C C . THR A 1 68 ? -15.307 -1.351 1.758 1.00 75.06 68 THR A C 1
ATOM 578 O O . THR A 1 68 ? -16.212 -0.806 2.389 1.00 75.06 68 THR A O 1
ATOM 581 N N . LEU A 1 69 ? -14.799 -2.532 2.125 1.00 79.56 69 LEU A N 1
ATOM 582 C CA . LEU A 1 69 ? -15.282 -3.297 3.276 1.00 79.56 69 LEU A CA 1
ATOM 583 C C . LEU A 1 69 ? -15.168 -2.496 4.575 1.00 79.56 69 LEU A C 1
ATOM 585 O O . LEU A 1 69 ? -16.130 -2.451 5.340 1.00 79.56 69 LEU A O 1
ATOM 589 N N . ILE A 1 70 ? -14.035 -1.825 4.809 1.00 77.62 70 ILE A N 1
ATOM 590 C CA . ILE A 1 70 ? -13.846 -0.982 5.998 1.00 77.62 70 ILE A CA 1
ATOM 591 C C . ILE A 1 70 ? -14.851 0.167 6.017 1.00 77.62 70 ILE A C 1
ATOM 593 O O . ILE A 1 70 ? -15.506 0.380 7.033 1.00 77.62 70 ILE A O 1
ATOM 597 N N . ILE A 1 71 ? -15.023 0.877 4.901 1.00 73.69 71 ILE A N 1
ATOM 598 C CA . ILE A 1 71 ? -15.925 2.035 4.830 1.00 73.69 71 ILE A CA 1
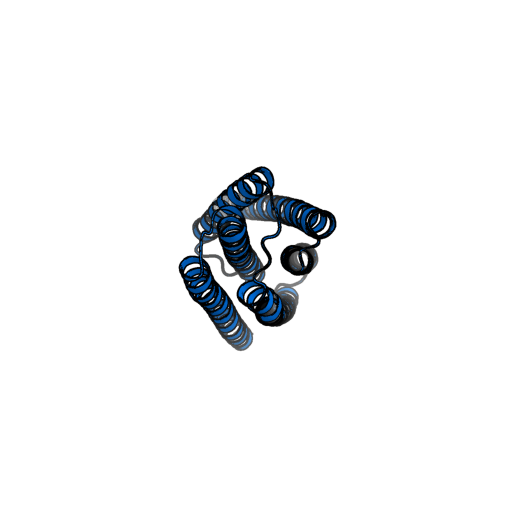ATOM 599 C C . ILE A 1 71 ? -17.389 1.618 5.027 1.00 73.69 71 ILE A C 1
ATOM 601 O O . ILE A 1 71 ? -18.107 2.244 5.808 1.00 73.69 71 ILE A O 1
ATOM 605 N N . VAL A 1 72 ? -17.836 0.549 4.360 1.00 74.06 72 VAL A N 1
ATOM 606 C CA . VAL A 1 72 ? -19.220 0.059 4.455 1.00 74.06 72 VAL A CA 1
ATOM 607 C C . VAL A 1 72 ? -19.519 -0.460 5.860 1.00 74.06 72 VAL A C 1
ATOM 609 O O . VAL A 1 72 ? -20.551 -0.113 6.435 1.00 74.06 72 VAL A O 1
ATOM 612 N N . LYS A 1 73 ? -18.617 -1.256 6.446 1.00 75.75 73 LYS A N 1
ATOM 613 C CA . LYS A 1 73 ? -18.815 -1.812 7.791 1.00 75.75 73 LYS A CA 1
ATOM 614 C C . LYS A 1 73 ? -18.753 -0.739 8.875 1.00 75.75 73 LYS A C 1
ATOM 616 O O . LYS A 1 73 ? -19.573 -0.770 9.786 1.00 75.75 73 LYS A O 1
ATOM 621 N N . GLU A 1 74 ? -17.875 0.253 8.748 1.00 70.62 74 GLU A N 1
ATOM 622 C CA . GLU A 1 74 ? -17.818 1.382 9.682 1.00 70.62 74 GLU A CA 1
ATOM 623 C C . GLU A 1 74 ? -19.100 2.237 9.620 1.00 70.62 74 GLU A C 1
ATOM 625 O O . GLU A 1 74 ? -19.595 2.683 10.659 1.00 70.62 74 GLU A O 1
ATOM 630 N N . LYS A 1 75 ? -19.692 2.414 8.426 1.00 71.69 75 LYS A N 1
ATOM 631 C CA . LYS A 1 75 ? -21.003 3.067 8.263 1.00 71.69 75 LYS A CA 1
ATOM 632 C C . LYS A 1 75 ? -22.132 2.243 8.889 1.00 71.69 75 LYS A C 1
ATOM 634 O O . LYS A 1 75 ? -23.012 2.824 9.515 1.00 71.69 75 LYS A O 1
ATOM 639 N N . TYR A 1 76 ? -22.091 0.918 8.759 1.00 72.25 76 TYR A N 1
ATOM 640 C CA . TYR A 1 76 ? -23.081 0.015 9.351 1.00 72.25 76 TYR A CA 1
ATOM 641 C C . TYR A 1 76 ? -23.021 0.025 10.889 1.00 72.25 76 TYR A C 1
ATOM 643 O O . TYR A 1 76 ? -24.031 0.226 11.554 1.00 72.25 76 TYR A O 1
ATOM 651 N N . TRP A 1 77 ? -21.825 -0.075 11.479 1.00 70.12 77 TRP A N 1
ATOM 652 C CA . TRP A 1 77 ? -21.646 -0.087 12.939 1.00 70.12 77 TRP A CA 1
ATOM 653 C C . TRP A 1 77 ? -21.805 1.280 13.609 1.00 70.12 77 TRP A C 1
ATOM 655 O O . TRP A 1 77 ? -21.623 1.387 14.818 1.00 70.12 77 TRP A O 1
ATOM 665 N N . ARG A 1 78 ? -22.112 2.349 12.864 1.00 66.88 78 ARG A N 1
ATOM 666 C CA . ARG A 1 78 ? -22.463 3.658 13.444 1.00 66.88 78 ARG A CA 1
ATOM 667 C C . ARG A 1 78 ? -23.771 3.686 14.201 1.00 66.88 78 ARG A C 1
ATOM 669 O O . ARG A 1 78 ? -23.935 4.578 15.026 1.00 66.88 78 ARG A O 1
ATOM 676 N N . LEU A 1 79 ? -24.661 2.752 13.910 1.00 65.69 79 LEU A N 1
ATOM 677 C CA . LEU A 1 79 ? -25.991 2.688 14.505 1.00 65.69 79 LEU A CA 1
ATOM 678 C C . LEU A 1 79 ? -26.061 1.692 15.673 1.00 65.69 79 LEU A C 1
ATOM 680 O O . LEU A 1 79 ? -27.102 1.570 16.301 1.00 65.69 79 LEU A O 1
ATOM 684 N N . GLU A 1 80 ? -24.953 1.009 15.964 1.00 72.81 80 GLU A N 1
ATOM 685 C CA . GLU A 1 80 ? -24.856 -0.080 16.938 1.00 72.81 80 GLU A CA 1
ATOM 686 C C . GLU A 1 80 ? -24.159 0.361 18.233 1.00 72.81 80 GLU A C 1
ATOM 688 O O . GLU A 1 80 ? -23.416 1.347 18.259 1.00 72.81 80 GLU A O 1
ATOM 693 N N . THR A 1 81 ? -24.345 -0.411 19.305 1.00 72.94 81 THR A N 1
ATOM 694 C CA . THR A 1 81 ? -23.713 -0.179 20.615 1.00 72.94 81 THR A CA 1
ATOM 695 C C . THR A 1 81 ? -22.179 -0.189 20.524 1.00 72.94 81 THR A C 1
ATOM 697 O O . THR A 1 81 ? -21.586 -1.000 19.808 1.00 72.94 81 THR A O 1
ATOM 700 N N . GLU A 1 82 ? -21.510 0.674 21.298 1.00 70.50 82 GLU A N 1
ATOM 701 C CA . GLU A 1 82 ? -20.043 0.838 21.290 1.00 70.50 82 GLU A CA 1
ATOM 702 C C . GLU A 1 82 ? -19.270 -0.475 21.538 1.00 70.50 82 GLU A C 1
ATOM 704 O O . GLU A 1 82 ? -18.267 -0.735 20.869 1.00 70.50 82 GLU A O 1
ATOM 709 N N . GLU A 1 83 ? -19.745 -1.359 22.422 1.00 71.19 83 GLU A N 1
ATOM 710 C CA . GLU A 1 83 ? -19.117 -2.674 22.645 1.00 71.19 83 GLU A CA 1
ATOM 711 C C . GLU A 1 83 ? -19.233 -3.604 21.428 1.00 71.19 83 GLU A C 1
ATOM 713 O O . GLU A 1 83 ? -18.250 -4.238 21.019 1.00 71.19 83 GLU A O 1
ATOM 718 N N . TYR A 1 84 ? -20.416 -3.646 20.806 1.00 73.50 84 TYR A N 1
ATOM 719 C CA . TYR A 1 84 ? -20.673 -4.446 19.609 1.00 73.50 84 TYR A CA 1
ATOM 720 C C . TYR A 1 84 ? -19.805 -3.970 18.442 1.00 73.50 84 TYR A C 1
ATOM 722 O O . TYR A 1 84 ? -19.130 -4.774 17.786 1.00 73.50 84 TYR A O 1
ATOM 730 N N . ARG A 1 85 ? -19.744 -2.651 18.244 1.00 72.94 85 ARG A N 1
ATOM 731 C CA . ARG A 1 85 ? -18.872 -1.984 17.277 1.00 72.94 85 ARG A CA 1
ATOM 732 C C . ARG A 1 85 ? -17.404 -2.344 17.510 1.00 72.94 85 ARG A C 1
ATOM 734 O O . ARG A 1 85 ? -16.734 -2.769 16.570 1.00 72.94 85 ARG A O 1
ATOM 741 N N . ARG A 1 86 ? -16.894 -2.238 18.741 1.00 70.88 86 ARG A N 1
ATOM 742 C CA . ARG A 1 86 ? -15.466 -2.455 19.045 1.00 70.88 86 ARG A CA 1
ATOM 743 C C . ARG A 1 86 ? -15.017 -3.892 18.769 1.00 70.88 86 ARG A C 1
ATOM 745 O O . ARG A 1 86 ? -13.949 -4.107 18.191 1.00 70.88 86 ARG A O 1
ATOM 752 N N . LYS A 1 87 ? -15.842 -4.886 19.120 1.00 75.50 87 LYS A N 1
ATOM 753 C CA . LYS A 1 87 ? -15.559 -6.310 18.856 1.00 75.50 87 LYS A CA 1
ATOM 754 C C . LYS A 1 87 ? -15.524 -6.616 17.355 1.00 75.50 87 LYS A C 1
ATOM 756 O O . LYS A 1 87 ? -14.638 -7.336 16.889 1.00 75.50 87 LYS A O 1
ATOM 761 N N . HIS A 1 88 ? -16.451 -6.047 16.587 1.00 76.62 88 HIS A N 1
ATOM 762 C CA . HIS A 1 88 ? -16.511 -6.244 15.140 1.00 76.62 88 HIS A CA 1
ATOM 763 C C . HIS A 1 88 ? -15.406 -5.493 14.386 1.00 76.62 88 HIS A C 1
ATOM 765 O O . HIS A 1 88 ? -14.807 -6.062 13.469 1.00 76.62 88 HIS A O 1
ATOM 771 N N . GLN A 1 89 ? -15.051 -4.283 14.826 1.00 75.31 89 GLN A N 1
ATOM 772 C CA . GLN A 1 89 ? -13.889 -3.547 14.321 1.00 75.31 89 GLN A CA 1
ATOM 773 C C . GLN A 1 89 ? -12.595 -4.337 14.512 1.00 75.31 89 GLN A C 1
ATOM 775 O O . GLN A 1 89 ? -11.779 -4.403 13.596 1.00 75.31 89 GLN A O 1
ATOM 780 N N . LEU A 1 90 ? -12.416 -5.000 15.660 1.00 76.81 90 LEU A N 1
ATOM 781 C CA . LEU A 1 90 ? -11.237 -5.831 15.903 1.00 76.81 90 LEU A CA 1
ATOM 782 C C . LEU A 1 90 ? -11.177 -7.045 14.961 1.00 76.81 90 LEU A C 1
ATOM 784 O O . LEU A 1 90 ? -10.109 -7.353 14.431 1.00 76.81 90 LEU A O 1
ATOM 788 N N . ARG A 1 91 ? -12.309 -7.722 14.717 1.00 79.12 91 ARG A N 1
ATOM 789 C CA . ARG A 1 91 ? -12.375 -8.841 13.757 1.00 79.12 91 ARG A CA 1
ATOM 790 C C . ARG A 1 91 ? -12.038 -8.386 12.341 1.00 79.12 91 ARG A C 1
ATOM 792 O O . ARG A 1 91 ? -11.208 -9.012 11.689 1.00 79.12 91 ARG A O 1
ATOM 799 N N . LEU A 1 92 ? -12.635 -7.284 11.886 1.00 79.44 92 LEU A N 1
ATOM 800 C CA . LEU A 1 92 ? -12.365 -6.738 10.558 1.00 79.44 92 LEU A CA 1
ATOM 801 C C . LEU A 1 92 ? -10.923 -6.253 10.425 1.00 79.44 92 LEU A C 1
ATOM 803 O O . LEU A 1 92 ? -10.296 -6.489 9.396 1.00 79.44 92 LEU A O 1
ATOM 807 N N . PHE A 1 93 ? -10.367 -5.641 11.470 1.00 80.38 93 PHE A N 1
ATOM 808 C CA . PHE A 1 93 ? -8.964 -5.248 11.505 1.00 80.38 93 PHE A CA 1
ATOM 809 C C . PHE A 1 93 ? -8.031 -6.461 11.395 1.00 80.38 93 PHE A C 1
ATOM 811 O O . PHE A 1 93 ? -7.092 -6.432 10.601 1.00 80.38 93 PHE A O 1
ATOM 818 N N . ARG A 1 94 ? -8.30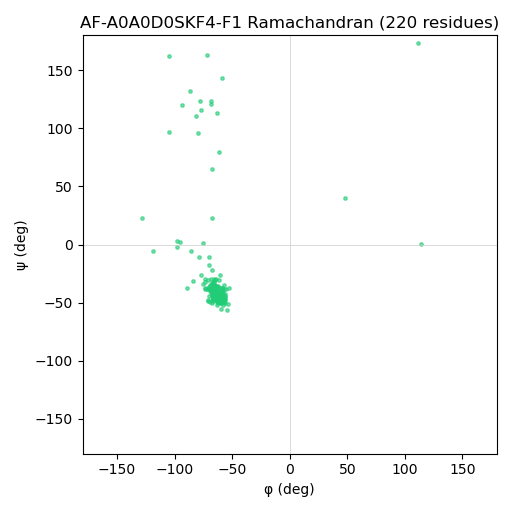0 -7.553 12.126 1.00 81.62 94 ARG A N 1
ATOM 819 C CA . ARG A 1 94 ? -7.534 -8.808 12.004 1.00 81.62 94 ARG A CA 1
ATOM 820 C C . ARG A 1 94 ? -7.627 -9.391 10.599 1.00 81.62 94 ARG A C 1
ATOM 822 O O . ARG A 1 94 ? -6.592 -9.680 10.013 1.00 81.62 94 ARG A O 1
ATOM 829 N N . PHE A 1 95 ? -8.834 -9.499 10.048 1.00 82.12 95 PHE A N 1
ATOM 830 C CA . PHE A 1 95 ? -9.048 -9.994 8.688 1.00 82.12 95 PHE A CA 1
ATOM 831 C C . PHE A 1 95 ? -8.298 -9.149 7.650 1.00 82.12 95 PHE A C 1
ATOM 833 O O . PHE A 1 95 ? -7.556 -9.684 6.833 1.00 82.12 95 PHE A O 1
ATOM 840 N N . THR A 1 96 ? -8.406 -7.822 7.750 1.00 82.62 96 THR A N 1
ATOM 841 C CA . THR A 1 96 ? -7.685 -6.875 6.885 1.00 82.62 96 THR A CA 1
ATOM 842 C C . THR A 1 96 ? -6.173 -7.047 7.011 1.00 82.62 96 THR A C 1
ATOM 844 O O . THR A 1 96 ? -5.473 -7.053 6.006 1.00 82.62 96 THR A O 1
ATOM 847 N N . THR A 1 97 ? -5.658 -7.215 8.231 1.00 83.50 97 THR A N 1
ATOM 848 C CA . THR A 1 97 ? -4.218 -7.379 8.479 1.00 83.50 97 THR A CA 1
ATOM 849 C C . THR A 1 97 ? -3.695 -8.707 7.924 1.00 83.50 97 THR A C 1
ATOM 851 O O . THR A 1 97 ? -2.608 -8.742 7.357 1.00 83.50 97 THR A O 1
ATOM 854 N N . ILE A 1 98 ? -4.470 -9.791 8.038 1.00 85.56 98 ILE A N 1
ATOM 855 C CA . ILE A 1 98 ? -4.127 -11.095 7.451 1.00 85.56 98 ILE A CA 1
ATOM 856 C C . ILE A 1 98 ? -4.127 -11.003 5.925 1.00 85.56 98 ILE A C 1
ATOM 858 O O . ILE A 1 98 ? -3.162 -11.420 5.292 1.00 85.56 98 ILE A O 1
ATOM 862 N N . LEU A 1 99 ? -5.162 -10.404 5.328 1.00 84.38 99 LEU A N 1
ATOM 863 C CA . LEU A 1 99 ? -5.197 -10.187 3.882 1.00 84.38 99 LEU A CA 1
ATOM 864 C C . LEU A 1 99 ? -4.022 -9.323 3.418 1.00 84.38 99 LEU A C 1
ATOM 866 O O . LEU A 1 99 ? -3.372 -9.668 2.444 1.00 84.38 99 LEU A O 1
ATOM 870 N N . MET A 1 100 ? -3.676 -8.256 4.141 1.00 84.44 100 MET A N 1
ATOM 871 C CA . MET A 1 100 ? -2.484 -7.454 3.851 1.00 84.44 100 MET A CA 1
ATOM 872 C C . MET A 1 100 ? -1.190 -8.273 3.863 1.00 84.44 100 MET A C 1
ATOM 874 O O . MET A 1 100 ? -0.324 -8.009 3.038 1.00 84.44 100 MET A O 1
ATOM 878 N N . LEU A 1 101 ? -1.051 -9.237 4.777 1.00 87.56 101 LEU A N 1
ATOM 879 C CA . LEU A 1 101 ? 0.114 -10.121 4.824 1.00 87.56 101 LEU A CA 1
ATOM 880 C C . LEU A 1 101 ? 0.161 -11.043 3.601 1.00 87.56 101 LEU A C 1
ATOM 882 O O . LEU A 1 101 ? 1.214 -11.202 2.992 1.00 87.56 101 LEU A O 1
ATOM 886 N N . LEU A 1 102 ? -0.983 -11.616 3.216 1.00 87.62 102 LEU A N 1
ATOM 887 C CA . LEU A 1 102 ? -1.085 -12.443 2.012 1.00 87.62 102 LEU A CA 1
ATOM 888 C C . LEU A 1 102 ? -0.719 -11.649 0.756 1.00 87.62 102 LEU A C 1
ATOM 890 O O . LEU A 1 102 ? -0.046 -12.178 -0.119 1.00 87.62 102 LEU A O 1
ATOM 894 N N . MET A 1 103 ? -1.102 -10.374 0.693 1.00 86.31 103 MET A N 1
ATOM 895 C CA . MET A 1 103 ? -0.738 -9.476 -0.404 1.00 86.31 103 MET A CA 1
ATOM 896 C C . MET A 1 103 ? 0.768 -9.190 -0.451 1.00 86.31 103 MET A C 1
ATOM 898 O O . MET A 1 103 ? 1.343 -9.180 -1.537 1.00 86.31 103 MET A O 1
ATOM 902 N N . ASP A 1 104 ? 1.411 -8.992 0.705 1.00 88.06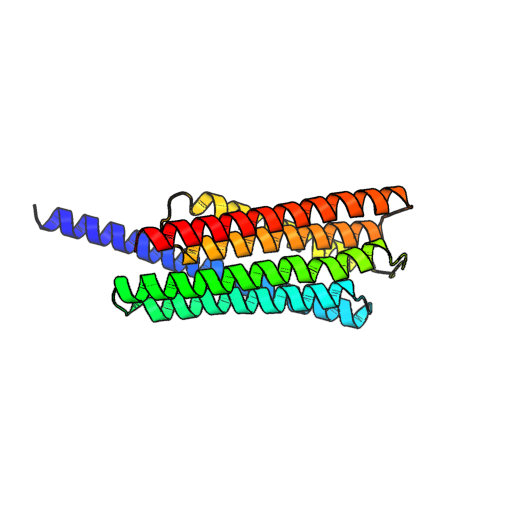 104 ASP A N 1
ATOM 903 C CA . ASP A 1 104 ? 2.866 -8.802 0.784 1.00 88.06 104 ASP A CA 1
ATOM 904 C C . ASP A 1 104 ? 3.608 -10.045 0.261 1.00 88.06 104 ASP A C 1
ATOM 906 O O . ASP A 1 104 ? 4.562 -9.922 -0.505 1.00 88.06 104 ASP A O 1
ATOM 910 N N . ILE A 1 105 ? 3.131 -11.247 0.615 1.00 87.31 105 ILE A N 1
ATOM 911 C CA . ILE A 1 105 ? 3.676 -12.522 0.121 1.00 87.31 105 ILE A CA 1
ATOM 912 C C . ILE A 1 105 ? 3.407 -12.680 -1.380 1.00 87.31 105 ILE A C 1
ATOM 914 O O . ILE A 1 105 ? 4.306 -13.045 -2.136 1.00 87.31 105 ILE A O 1
ATOM 918 N N . ALA A 1 106 ? 2.190 -12.375 -1.834 1.00 85.69 106 ALA A N 1
ATOM 919 C CA . ALA A 1 106 ? 1.807 -12.484 -3.238 1.00 85.69 106 ALA A CA 1
ATOM 920 C C . ALA A 1 106 ? 2.638 -11.567 -4.146 1.00 85.69 106 ALA A C 1
ATOM 922 O O . ALA A 1 106 ? 2.893 -11.935 -5.289 1.00 85.69 106 ALA A O 1
ATOM 923 N N . LEU A 1 107 ? 3.104 -10.414 -3.645 1.00 82.81 107 LEU A N 1
ATOM 924 C CA . LEU A 1 107 ? 3.987 -9.499 -4.377 1.00 82.81 107 LEU A CA 1
ATOM 925 C C . LEU A 1 107 ? 5.410 -10.038 -4.583 1.00 82.81 107 LEU A C 1
ATOM 927 O O . LEU A 1 107 ? 6.100 -9.569 -5.487 1.00 82.81 107 LEU A O 1
ATOM 931 N N . ILE A 1 108 ? 5.848 -11.046 -3.825 1.00 86.19 108 ILE A N 1
ATOM 932 C CA . ILE A 1 108 ? 7.177 -11.650 -4.004 1.00 86.19 108 ILE A CA 1
ATOM 933 C C . ILE A 1 108 ? 7.299 -12.270 -5.402 1.00 86.19 108 ILE A C 1
ATOM 935 O O . ILE A 1 108 ? 8.298 -12.058 -6.084 1.00 86.19 108 ILE A O 1
ATOM 939 N N . VAL A 1 109 ? 6.265 -12.981 -5.863 1.00 83.88 109 VAL A N 1
ATOM 940 C CA . VAL A 1 109 ? 6.249 -13.657 -7.172 1.00 83.88 109 VAL A CA 1
ATOM 941 C C . VAL A 1 109 ? 6.448 -12.685 -8.347 1.00 83.88 109 VAL A C 1
ATOM 943 O O . VAL A 1 109 ? 7.387 -12.897 -9.117 1.00 83.88 109 VAL A O 1
ATOM 946 N N . PRO A 1 110 ? 5.645 -11.612 -8.521 1.00 78.69 110 PRO A N 1
ATOM 947 C CA . PRO A 1 110 ? 5.854 -10.663 -9.609 1.00 78.69 110 PRO A CA 1
ATOM 948 C C . PRO A 1 110 ? 7.184 -9.909 -9.495 1.00 78.69 110 PRO A C 1
ATOM 950 O O . PRO A 1 110 ? 7.752 -9.573 -10.529 1.00 78.69 110 PRO A O 1
ATOM 953 N N . ILE A 1 111 ? 7.717 -9.683 -8.288 1.00 80.62 111 ILE A N 1
ATOM 954 C CA . ILE A 1 111 ? 9.033 -9.050 -8.100 1.00 80.62 111 ILE A CA 1
ATOM 955 C C . ILE A 1 111 ? 10.165 -9.985 -8.537 1.00 80.62 111 ILE A C 1
ATOM 957 O O . ILE A 1 111 ? 11.057 -9.558 -9.264 1.00 80.62 111 ILE A O 1
ATOM 961 N N . ILE A 1 112 ? 10.118 -11.268 -8.171 1.00 80.25 112 ILE A N 1
ATOM 962 C CA . ILE A 1 112 ? 11.093 -12.262 -8.645 1.00 80.25 112 ILE A CA 1
ATOM 963 C C . ILE A 1 112 ? 11.011 -12.393 -10.167 1.00 80.25 112 ILE A C 1
ATOM 965 O O . ILE A 1 112 ? 12.035 -12.336 -10.845 1.00 80.25 112 ILE A O 1
ATOM 969 N N . LEU A 1 113 ? 9.798 -12.510 -10.717 1.00 75.31 113 LEU A N 1
ATOM 970 C CA . LEU A 1 113 ? 9.591 -12.576 -12.163 1.00 75.31 113 LEU A CA 1
ATOM 971 C C . LEU A 1 113 ? 10.126 -11.334 -12.872 1.00 75.31 113 LEU A C 1
ATOM 973 O O . LEU A 1 113 ? 10.688 -11.471 -13.950 1.00 75.31 113 LEU A O 1
ATOM 977 N N . MET A 1 114 ? 9.986 -10.150 -12.278 1.00 70.56 114 MET A N 1
ATOM 978 C CA . MET A 1 114 ? 10.536 -8.902 -12.803 1.00 70.56 114 MET A CA 1
ATOM 979 C C . MET A 1 114 ? 12.070 -8.897 -12.787 1.00 70.56 114 MET A C 1
ATOM 981 O O . MET A 1 114 ? 12.677 -8.526 -13.785 1.00 70.56 114 MET A O 1
ATOM 985 N N . VAL A 1 115 ? 12.704 -9.318 -11.688 1.00 68.31 115 VAL A N 1
ATOM 986 C CA . VAL A 1 115 ? 14.174 -9.353 -11.573 1.00 68.31 115 VAL A CA 1
ATOM 987 C C . VAL A 1 115 ? 14.785 -10.387 -12.524 1.00 68.31 115 VAL A C 1
ATOM 989 O O . VAL A 1 115 ? 15.854 -10.155 -13.082 1.00 68.31 115 VAL A O 1
ATOM 992 N N . LEU A 1 116 ? 14.107 -11.519 -12.729 1.00 67.25 116 LEU A N 1
ATOM 993 C CA . LEU A 1 116 ? 14.577 -12.595 -13.605 1.00 67.25 116 LEU A CA 1
ATOM 994 C C . LEU A 1 116 ? 14.219 -12.373 -15.081 1.00 67.25 116 LEU A C 1
ATOM 996 O O . LEU A 1 116 ? 14.963 -12.800 -15.966 1.00 67.25 116 LEU A O 1
ATOM 1000 N N . SER A 1 117 ? 13.096 -11.714 -15.375 1.00 58.66 117 SER A N 1
ATOM 1001 C CA . SER A 1 117 ? 12.674 -11.449 -16.752 1.00 58.66 117 SER A CA 1
ATOM 1002 C C . SER A 1 117 ? 13.437 -10.260 -17.321 1.00 58.66 117 SER A C 1
ATOM 1004 O O . SER A 1 117 ? 13.013 -9.116 -17.208 1.00 58.66 117 SER A O 1
ATOM 1006 N N . GLN A 1 118 ? 14.514 -10.545 -18.050 1.00 52.19 118 GLN A N 1
ATOM 1007 C CA . GLN A 1 118 ? 15.267 -9.581 -18.868 1.00 52.19 118 GLN A CA 1
ATOM 1008 C C . GLN A 1 118 ? 14.483 -9.060 -20.093 1.00 52.19 118 GLN A C 1
ATOM 1010 O O . GLN A 1 118 ? 15.081 -8.668 -21.094 1.00 52.19 118 GLN A O 1
ATOM 1015 N N . ARG A 1 119 ? 13.145 -9.102 -20.091 1.00 48.62 119 ARG A N 1
ATOM 1016 C CA . ARG A 1 119 ? 12.371 -8.680 -21.261 1.00 48.62 119 ARG A CA 1
ATOM 1017 C C . ARG A 1 119 ? 12.241 -7.164 -21.281 1.00 48.62 119 ARG A C 1
ATOM 1019 O O . ARG A 1 119 ? 11.493 -6.586 -20.497 1.00 48.62 119 ARG A O 1
ATOM 1026 N N . SER A 1 120 ? 12.923 -6.560 -22.249 1.00 45.16 120 SER A N 1
ATOM 1027 C CA . SER A 1 120 ? 12.647 -5.231 -22.786 1.00 45.16 120 SER A CA 1
ATOM 1028 C C . SER A 1 120 ? 11.243 -5.223 -23.392 1.00 45.16 120 SER A C 1
ATOM 1030 O O . SER A 1 120 ? 11.043 -5.417 -24.592 1.00 45.16 120 SER A O 1
ATOM 1032 N N . VAL A 1 121 ? 10.227 -5.093 -22.547 1.00 50.06 121 VAL A N 1
ATOM 1033 C CA . VAL A 1 121 ? 8.904 -4.727 -23.033 1.00 50.06 121 VAL A CA 1
ATOM 1034 C C . VAL A 1 121 ? 9.039 -3.286 -23.505 1.00 50.06 121 VAL A C 1
ATOM 1036 O O . VAL A 1 121 ? 9.421 -2.425 -22.717 1.00 50.06 121 VAL A O 1
ATOM 1039 N N . ASN A 1 122 ? 8.749 -3.036 -24.783 1.00 51.75 122 ASN A N 1
ATOM 1040 C CA . ASN A 1 122 ? 8.709 -1.700 -25.379 1.00 51.75 122 ASN A CA 1
ATOM 1041 C C . ASN A 1 122 ? 7.535 -0.897 -24.792 1.00 51.75 122 ASN A C 1
ATOM 1043 O O . ASN A 1 122 ? 6.567 -0.587 -25.484 1.00 51.75 122 ASN A O 1
ATOM 1047 N N . MET A 1 123 ? 7.578 -0.600 -23.493 1.00 54.38 123 MET A N 1
ATOM 1048 C CA . MET A 1 123 ? 6.740 0.438 -22.918 1.00 54.38 123 MET A CA 1
ATOM 1049 C C . MET A 1 123 ? 7.238 1.773 -23.454 1.00 54.38 123 MET A C 1
ATOM 1051 O O . MET A 1 123 ? 8.410 2.120 -23.340 1.00 54.38 123 MET A O 1
ATOM 1055 N N . THR A 1 124 ? 6.335 2.510 -24.085 1.00 63.28 124 THR A N 1
ATOM 1056 C CA . THR A 1 124 ? 6.623 3.853 -24.579 1.00 63.28 124 THR A CA 1
ATOM 1057 C C . THR A 1 124 ? 6.742 4.836 -23.407 1.00 63.28 124 THR A C 1
ATOM 1059 O O . THR A 1 124 ? 6.299 4.569 -22.291 1.00 63.28 124 THR A O 1
ATOM 1062 N N . MET A 1 125 ? 7.341 6.004 -23.649 1.00 67.06 125 MET A N 1
ATOM 1063 C CA . MET A 1 125 ? 7.562 7.043 -22.630 1.00 67.06 125 MET A CA 1
ATOM 1064 C C . MET A 1 125 ? 6.255 7.572 -21.998 1.00 67.06 125 MET A C 1
ATOM 1066 O O . MET A 1 125 ? 6.246 8.019 -20.851 1.00 67.06 125 MET A O 1
ATOM 1070 N N . ILE A 1 126 ? 5.139 7.486 -22.732 1.00 70.81 126 ILE A N 1
ATOM 1071 C CA . ILE A 1 126 ? 3.821 8.005 -22.338 1.00 70.81 126 ILE A CA 1
ATOM 1072 C C . ILE A 1 126 ? 3.280 7.292 -21.075 1.00 70.81 126 ILE A C 1
ATOM 1074 O O . ILE A 1 126 ? 2.973 7.985 -20.099 1.00 70.81 126 ILE A O 1
ATOM 1078 N N . PRO A 1 127 ? 3.215 5.943 -21.017 1.00 70.50 127 PRO A N 1
ATOM 1079 C CA . PRO A 1 127 ? 2.830 5.221 -19.808 1.00 70.50 127 PRO A CA 1
ATOM 1080 C C . PRO A 1 127 ? 3.618 5.594 -18.547 1.00 70.50 127 PRO A C 1
ATOM 1082 O O . PRO A 1 127 ? 3.045 5.668 -17.456 1.00 70.50 127 PRO A O 1
ATOM 1085 N N . THR A 1 128 ? 4.918 5.855 -18.690 1.00 76.12 128 THR A N 1
ATOM 1086 C CA . THR A 1 128 ? 5.823 6.168 -17.576 1.00 76.12 128 THR A CA 1
ATOM 1087 C C . THR A 1 128 ? 5.486 7.498 -16.921 1.00 76.12 128 THR A C 1
ATOM 1089 O O . THR A 1 128 ? 5.445 7.581 -15.694 1.00 76.12 128 THR A O 1
ATOM 1092 N N . ILE A 1 129 ? 5.186 8.526 -17.719 1.00 80.31 129 ILE A N 1
ATOM 1093 C CA . ILE A 1 129 ? 4.786 9.844 -17.209 1.00 80.31 129 ILE A CA 1
ATOM 1094 C C . ILE A 1 129 ? 3.470 9.729 -16.427 1.00 80.31 129 ILE A C 1
ATOM 1096 O O . ILE A 1 129 ? 3.351 10.289 -15.336 1.00 80.31 129 ILE A O 1
ATOM 1100 N N . GLY A 1 130 ? 2.511 8.943 -16.930 1.00 79.75 130 GLY A N 1
ATOM 1101 C CA . GLY A 1 130 ? 1.247 8.680 -16.236 1.00 79.75 130 GLY A CA 1
ATOM 1102 C C . GLY A 1 130 ? 1.443 8.001 -14.876 1.00 79.75 130 GLY A C 1
ATOM 1103 O O . GLY A 1 130 ? 0.873 8.438 -13.873 1.00 79.75 130 GLY A O 1
ATOM 1104 N N . ILE A 1 131 ? 2.302 6.977 -14.813 1.00 80.94 131 ILE A N 1
ATOM 1105 C CA . ILE A 1 131 ? 2.636 6.280 -13.559 1.00 80.94 131 ILE A CA 1
ATOM 1106 C C . ILE A 1 131 ? 3.366 7.223 -12.594 1.00 80.94 131 ILE A C 1
ATOM 1108 O O . ILE A 1 131 ? 3.069 7.218 -11.401 1.00 80.94 131 ILE A O 1
ATOM 1112 N N . ALA A 1 132 ? 4.266 8.076 -13.090 1.00 83.06 132 ALA A N 1
ATOM 1113 C CA . ALA A 1 132 ? 4.984 9.047 -12.267 1.00 83.06 132 ALA A CA 1
ATOM 1114 C C . ALA A 1 132 ? 4.030 10.056 -11.615 1.00 83.06 132 ALA A C 1
ATOM 1116 O O . ALA A 1 132 ? 4.051 10.229 -10.394 1.00 83.06 132 ALA A O 1
ATOM 1117 N N . ALA A 1 133 ? 3.152 10.671 -12.412 1.00 81.62 133 ALA A N 1
ATOM 1118 C CA . ALA A 1 133 ? 2.154 11.621 -11.927 1.00 81.62 133 ALA A CA 1
ATOM 1119 C C . ALA A 1 133 ? 1.232 10.985 -10.875 1.00 81.62 133 ALA A C 1
ATOM 1121 O O . ALA A 1 133 ? 0.979 11.579 -9.822 1.00 81.62 133 ALA A O 1
ATOM 1122 N N . TYR A 1 134 ? 0.788 9.747 -11.119 1.00 79.19 134 TYR A N 1
ATOM 1123 C CA . TYR A 1 134 ? -0.016 8.999 -10.159 1.00 79.19 134 TYR A CA 1
ATOM 1124 C C . TYR A 1 134 ? 0.730 8.767 -8.841 1.00 79.19 134 TYR A C 1
ATOM 1126 O O . TYR A 1 134 ? 0.195 9.045 -7.767 1.00 79.19 134 TYR A O 1
ATOM 1134 N N . THR A 1 135 ? 1.981 8.315 -8.903 1.00 82.62 135 THR A N 1
ATOM 1135 C CA . THR A 1 135 ? 2.797 8.046 -7.716 1.00 82.62 135 THR A CA 1
ATOM 1136 C C . THR A 1 135 ? 3.007 9.299 -6.870 1.00 82.62 135 THR A C 1
ATOM 1138 O O . THR A 1 135 ? 2.814 9.236 -5.654 1.00 82.62 135 THR A O 1
ATOM 1141 N N . PHE A 1 136 ? 3.311 10.450 -7.479 1.00 84.00 136 PHE A N 1
ATOM 1142 C CA . PHE A 1 136 ? 3.433 11.716 -6.744 1.00 84.00 136 PHE A CA 1
ATOM 1143 C C . PHE A 1 136 ? 2.143 12.080 -6.011 1.00 84.00 136 PHE A C 1
ATOM 1145 O O . PHE A 1 136 ? 2.171 12.352 -4.811 1.00 84.00 136 PHE A O 1
ATOM 1152 N N . TYR A 1 137 ? 1.001 11.993 -6.694 1.00 81.38 137 TYR A N 1
ATOM 1153 C CA . TYR A 1 137 ? -0.304 12.214 -6.077 1.00 81.38 137 TYR A CA 1
ATOM 1154 C C . TYR A 1 137 ? -0.540 11.286 -4.869 1.00 81.38 137 TYR A C 1
ATOM 1156 O O . TYR A 1 137 ? -0.986 11.736 -3.808 1.00 81.38 137 TYR A O 1
ATOM 1164 N N . LYS A 1 138 ? -0.204 9.994 -4.987 1.00 78.62 138 LYS A N 1
ATOM 1165 C CA . LYS A 1 138 ? -0.391 9.010 -3.906 1.00 78.62 138 LYS A CA 1
ATOM 1166 C C . LYS A 1 138 ? 0.506 9.287 -2.713 1.00 78.62 138 LYS A C 1
ATOM 1168 O O . LYS A 1 138 ? 0.036 9.182 -1.580 1.00 78.62 138 LYS A O 1
ATOM 1173 N N . ILE A 1 139 ? 1.752 9.687 -2.950 1.00 81.88 139 ILE A N 1
ATOM 1174 C CA . ILE A 1 139 ? 2.678 10.114 -1.898 1.00 81.88 139 ILE A CA 1
ATOM 1175 C C . ILE A 1 139 ? 2.102 11.325 -1.160 1.00 81.88 139 ILE A C 1
ATOM 1177 O O . ILE A 1 139 ? 1.993 11.292 0.067 1.00 81.88 139 ILE A O 1
ATOM 1181 N N . THR A 1 140 ? 1.647 12.355 -1.880 1.00 75.88 140 THR A N 1
ATOM 1182 C CA . THR A 1 140 ? 1.034 13.547 -1.276 1.00 75.88 140 THR A CA 1
ATOM 1183 C C . THR A 1 140 ? -0.165 13.177 -0.406 1.00 75.88 140 THR A C 1
ATOM 1185 O O . THR A 1 140 ? -0.263 13.610 0.742 1.00 75.88 140 THR A O 1
ATOM 1188 N N . ILE A 1 141 ? -1.057 12.317 -0.901 1.00 70.81 141 ILE A N 1
ATOM 1189 C CA . ILE A 1 141 ? -2.211 11.847 -0.128 1.00 70.81 141 ILE A CA 1
ATOM 1190 C C . ILE A 1 141 ? -1.800 11.020 1.089 1.00 70.81 141 ILE A C 1
ATOM 1192 O O . ILE A 1 141 ? -2.405 11.171 2.154 1.00 70.81 141 ILE A O 1
ATOM 1196 N N . ALA A 1 142 ? -0.798 10.151 0.971 1.00 74.50 142 ALA A N 1
ATOM 1197 C CA . ALA A 1 142 ? -0.293 9.372 2.097 1.00 74.50 142 ALA A CA 1
ATOM 1198 C C . ALA A 1 142 ? 0.267 10.290 3.195 1.00 74.50 142 ALA A C 1
ATOM 1200 O O . ALA A 1 142 ? -0.073 10.112 4.367 1.00 74.50 142 ALA A O 1
ATOM 1201 N N . ILE A 1 143 ? 1.025 11.324 2.816 1.00 74.75 143 ILE A N 1
ATOM 1202 C CA . ILE A 1 143 ? 1.561 12.335 3.736 1.00 74.75 143 ILE A CA 1
ATOM 1203 C C . ILE A 1 143 ? 0.423 13.114 4.406 1.00 74.75 143 ILE A C 1
ATOM 1205 O O . ILE A 1 143 ? 0.385 13.206 5.633 1.00 74.75 143 ILE A O 1
ATOM 1209 N N . ILE A 1 144 ? -0.551 13.618 3.640 1.00 69.00 144 ILE A N 1
ATOM 1210 C CA . ILE A 1 144 ? -1.699 14.359 4.190 1.00 69.00 144 ILE A CA 1
ATOM 1211 C C . ILE A 1 144 ? -2.477 13.493 5.189 1.00 69.00 144 ILE A C 1
ATOM 1213 O O . ILE A 1 144 ? -2.795 13.953 6.285 1.00 69.00 144 ILE A O 1
ATOM 1217 N N . ASN A 1 145 ? -2.752 12.230 4.852 1.00 67.88 145 ASN A N 1
ATOM 1218 C CA . ASN A 1 145 ? -3.462 11.300 5.735 1.00 67.88 145 ASN A CA 1
ATOM 1219 C C . ASN A 1 145 ? -2.668 10.952 7.001 1.00 67.88 145 ASN A C 1
ATOM 1221 O O . ASN A 1 145 ? -3.252 10.705 8.060 1.00 67.88 145 ASN A O 1
ATOM 1225 N N . TYR A 1 146 ? -1.340 10.926 6.906 1.00 67.62 146 TYR A N 1
ATOM 1226 C CA . TYR A 1 146 ? -0.472 10.721 8.056 1.00 67.62 146 TYR A CA 1
ATOM 1227 C C . TYR A 1 146 ? -0.506 11.932 9.001 1.00 67.62 146 TYR A C 1
ATOM 1229 O O . TYR A 1 146 ? -0.751 11.771 10.200 1.00 67.62 146 TYR A O 1
ATOM 1237 N N . VAL A 1 147 ? -0.341 13.143 8.457 1.00 64.62 147 VAL A N 1
ATOM 1238 C CA . VAL A 1 147 ? -0.263 14.400 9.220 1.00 64.62 147 VAL A CA 1
ATOM 1239 C C . VAL A 1 147 ? -1.615 14.787 9.823 1.00 64.62 147 VAL A C 1
ATOM 1241 O O . VAL A 1 147 ? -1.705 15.064 11.019 1.00 64.62 147 VAL A O 1
ATOM 1244 N N . LYS A 1 148 ? -2.694 14.755 9.034 1.00 58.62 148 LYS A N 1
ATOM 1245 C CA . LYS A 1 148 ? -4.016 15.285 9.419 1.00 58.62 148 LYS A CA 1
ATOM 1246 C C . LYS A 1 148 ? -4.731 14.466 10.494 1.00 58.62 148 LYS A C 1
ATOM 1248 O O . LYS A 1 148 ? -5.751 14.885 11.031 1.00 58.62 148 LYS A O 1
ATOM 1253 N N . THR A 1 149 ? -4.234 13.277 10.810 1.00 54.56 149 THR A N 1
ATOM 1254 C CA . THR A 1 149 ? -4.942 12.327 11.675 1.00 54.56 149 THR A CA 1
ATOM 1255 C C . THR A 1 149 ? -4.051 11.833 12.822 1.00 54.56 149 THR A C 1
ATOM 1257 O O . THR A 1 149 ? -4.275 10.749 13.377 1.00 54.56 149 THR A O 1
ATOM 1260 N N . ARG A 1 150 ? -3.019 12.608 13.177 1.00 46.38 150 ARG A N 1
ATOM 1261 C CA . ARG A 1 150 ? -2.179 12.398 14.363 1.00 46.38 150 ARG A CA 1
ATOM 1262 C C . ARG A 1 150 ? -3.063 12.546 15.615 1.00 46.38 150 ARG A C 1
ATOM 1264 O O . ARG A 1 150 ? -3.601 13.616 15.858 1.00 46.38 150 ARG A O 1
ATOM 1271 N N . GLY A 1 151 ? -3.275 11.456 16.363 1.00 51.53 151 GLY A N 1
ATOM 1272 C CA . GLY A 1 151 ? -4.037 11.468 17.629 1.00 51.53 151 GLY A CA 1
ATOM 1273 C C . GLY A 1 151 ? -5.365 10.693 17.670 1.00 51.53 151 GLY A C 1
ATOM 1274 O O . GLY A 1 151 ? -6.005 10.662 18.717 1.00 51.53 151 GLY A O 1
ATOM 1275 N N . GLN A 1 152 ? -5.794 10.027 16.590 1.00 56.16 152 GLN A N 1
ATOM 1276 C CA . GLN A 1 152 ? -7.071 9.291 16.597 1.00 56.16 152 GLN A CA 1
ATOM 1277 C C . GLN A 1 152 ? -6.966 7.849 17.130 1.00 56.16 152 GLN A C 1
ATOM 1279 O O . GLN A 1 152 ? -6.104 7.079 16.704 1.00 56.16 152 GLN A O 1
ATOM 1284 N N . ARG A 1 153 ? -7.887 7.481 18.038 1.00 58.12 153 ARG A N 1
ATOM 1285 C CA . ARG A 1 153 ? -7.980 6.163 18.706 1.00 58.12 153 ARG A CA 1
ATOM 1286 C C . ARG A 1 153 ? -8.771 5.097 17.923 1.00 58.12 153 ARG A C 1
ATOM 1288 O O . ARG A 1 153 ? -8.809 3.952 18.361 1.00 58.12 153 ARG A O 1
ATOM 1295 N N . ASN A 1 154 ? -9.394 5.440 16.791 1.00 66.81 154 ASN A N 1
ATOM 1296 C CA . ASN A 1 154 ? -10.214 4.496 16.021 1.00 66.81 154 ASN A CA 1
ATOM 1297 C C . ASN A 1 154 ? -9.340 3.539 15.179 1.00 66.81 154 ASN A C 1
ATOM 1299 O O . ASN A 1 154 ? -8.527 3.969 14.353 1.00 66.81 154 ASN A O 1
ATOM 1303 N N . LEU A 1 155 ? -9.527 2.233 15.394 1.00 69.50 155 LEU A N 1
ATOM 1304 C CA . LEU A 1 155 ? -8.775 1.156 14.749 1.00 69.50 155 LEU A CA 1
ATOM 1305 C C . LEU A 1 155 ? -9.049 1.072 13.234 1.00 69.50 155 LEU A C 1
ATOM 1307 O O . LEU A 1 155 ? -8.118 0.832 12.465 1.00 69.50 155 LEU A O 1
ATOM 1311 N N . SER A 1 156 ? -10.281 1.353 12.794 1.00 66.75 156 SER A N 1
ATOM 1312 C CA . SER A 1 156 ? -10.679 1.361 11.378 1.00 66.75 156 SER A CA 1
ATOM 1313 C C . SER A 1 156 ? -9.962 2.463 10.596 1.00 66.75 156 SER A C 1
ATOM 1315 O O . SER A 1 156 ? -9.385 2.215 9.537 1.00 66.75 156 SER A O 1
ATOM 1317 N N . LEU A 1 157 ? -9.909 3.677 11.156 1.00 68.62 157 LEU A N 1
ATOM 1318 C CA . LEU A 1 157 ? -9.192 4.805 10.547 1.00 68.62 157 LEU A CA 1
ATOM 1319 C C . LEU A 1 157 ? -7.681 4.564 10.507 1.00 68.62 157 LEU A C 1
ATOM 1321 O O . LEU A 1 157 ? -7.016 4.953 9.550 1.00 68.62 157 LEU A O 1
ATOM 1325 N N . PHE A 1 158 ? -7.123 3.900 11.523 1.00 73.81 158 PHE A N 1
ATOM 1326 C CA . PHE A 1 158 ? -5.724 3.482 11.491 1.00 73.81 158 PHE A CA 1
ATOM 1327 C C . PHE A 1 158 ? -5.461 2.467 10.368 1.00 73.81 158 PHE A C 1
ATOM 1329 O O . PHE A 1 158 ? -4.487 2.629 9.637 1.00 73.81 158 PHE A O 1
ATOM 1336 N N . GLY A 1 159 ? -6.351 1.489 10.172 1.00 73.81 159 GLY A N 1
ATOM 1337 C CA . GLY A 1 159 ? -6.282 0.541 9.055 1.00 73.81 159 GLY A CA 1
ATOM 1338 C C . GLY A 1 159 ? -6.265 1.234 7.689 1.00 73.81 159 GLY A C 1
ATOM 1339 O O . GLY A 1 159 ? -5.380 0.962 6.882 1.00 73.81 159 GLY A O 1
ATOM 1340 N N . LEU A 1 160 ? -7.164 2.199 7.459 1.00 74.25 160 LEU A N 1
ATOM 1341 C CA . LEU A 1 160 ? -7.216 2.970 6.206 1.00 74.25 160 LEU A CA 1
ATOM 1342 C C . LEU A 1 160 ? -5.911 3.722 5.906 1.00 74.25 160 LEU A C 1
ATOM 1344 O O . LEU A 1 160 ? -5.477 3.768 4.758 1.00 74.25 160 LEU A O 1
ATOM 1348 N N . LYS A 1 161 ? -5.237 4.275 6.921 1.00 77.88 161 LYS A N 1
ATOM 1349 C CA . LYS A 1 161 ? -3.940 4.948 6.723 1.00 77.88 161 LYS A CA 1
ATOM 1350 C C . LYS A 1 161 ? -2.859 3.992 6.257 1.00 77.88 161 LYS A C 1
ATOM 1352 O O . LYS A 1 161 ? -2.068 4.345 5.393 1.00 77.88 161 LYS A O 1
ATOM 1357 N N . ILE A 1 162 ? -2.815 2.805 6.849 1.00 80.62 162 ILE A N 1
ATOM 1358 C CA . ILE A 1 162 ? -1.826 1.795 6.487 1.00 80.62 162 ILE A CA 1
ATOM 1359 C C . ILE A 1 162 ? -2.098 1.266 5.083 1.00 80.62 162 ILE A C 1
ATOM 1361 O O . ILE A 1 162 ? -1.151 1.112 4.317 1.00 80.62 162 ILE A O 1
ATOM 1365 N N . ILE A 1 163 ? -3.372 1.099 4.707 1.00 82.56 163 ILE A N 1
ATOM 1366 C CA . ILE A 1 163 ? -3.751 0.844 3.312 1.00 82.56 163 ILE A CA 1
ATOM 1367 C C . ILE A 1 163 ? -3.156 1.929 2.409 1.00 82.56 163 ILE A C 1
ATOM 1369 O O . ILE A 1 163 ? -2.458 1.598 1.460 1.00 82.56 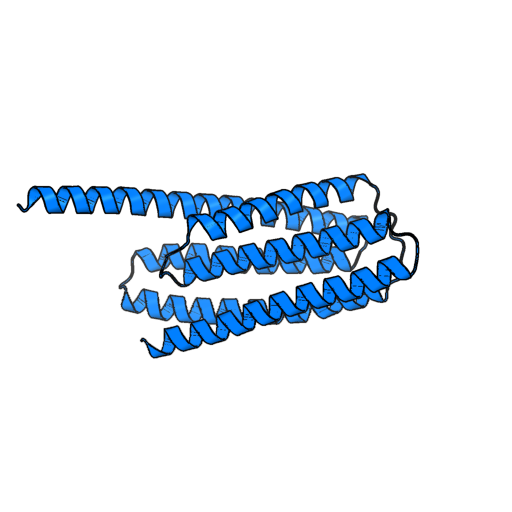163 ILE A O 1
ATOM 1373 N N . ASN A 1 164 ? -3.360 3.211 2.727 1.00 83.12 164 ASN A N 1
ATOM 1374 C CA . ASN A 1 164 ? -2.861 4.324 1.908 1.00 83.12 164 ASN A CA 1
ATOM 1375 C C . ASN A 1 164 ? -1.326 4.379 1.846 1.00 83.12 164 ASN A C 1
ATOM 1377 O O . ASN A 1 164 ? -0.771 4.716 0.804 1.00 83.12 164 ASN A O 1
ATOM 1381 N N . LEU A 1 165 ? -0.640 4.037 2.939 1.00 82.75 165 LEU A N 1
ATOM 1382 C CA . LEU A 1 165 ? 0.818 3.973 2.982 1.00 82.75 165 LEU A CA 1
ATOM 1383 C C . LEU A 1 165 ? 1.353 2.840 2.098 1.00 82.75 165 LEU A C 1
ATOM 1385 O O . LEU A 1 165 ? 2.233 3.077 1.279 1.00 82.75 165 LEU A O 1
ATOM 1389 N N . LYS A 1 166 ? 0.804 1.626 2.221 1.00 86.00 166 LYS A N 1
ATOM 1390 C CA . LYS A 1 166 ? 1.200 0.484 1.383 1.00 86.00 166 LYS A CA 1
ATOM 1391 C C . LYS A 1 166 ? 0.923 0.733 -0.096 1.00 86.00 166 LYS A C 1
ATOM 1393 O O . LYS A 1 166 ? 1.776 0.463 -0.931 1.00 86.00 166 LYS A O 1
ATOM 1398 N N . ASP A 1 167 ? -0.235 1.309 -0.392 1.00 84.56 167 ASP A N 1
ATOM 1399 C CA . ASP A 1 167 ? -0.657 1.727 -1.728 1.00 84.56 167 ASP A CA 1
ATOM 1400 C C . ASP A 1 167 ? 0.356 2.710 -2.358 1.00 84.56 167 ASP A C 1
ATOM 1402 O O . ASP A 1 167 ? 0.762 2.545 -3.511 1.00 84.56 167 ASP A O 1
ATOM 1406 N N . ALA A 1 168 ? 0.866 3.669 -1.575 1.00 86.62 168 ALA A N 1
ATOM 1407 C CA . ALA A 1 168 ? 1.937 4.563 -2.014 1.00 86.62 168 ALA A CA 1
ATOM 1408 C C . ALA A 1 168 ? 3.263 3.823 -2.263 1.00 86.62 168 ALA A C 1
ATOM 1410 O O . ALA A 1 168 ? 3.883 4.048 -3.299 1.00 86.62 168 ALA A O 1
ATOM 1411 N N . ILE A 1 169 ? 3.680 2.910 -1.376 1.00 88.12 169 ILE A N 1
ATOM 1412 C CA . ILE A 1 169 ? 4.919 2.134 -1.575 1.00 88.12 169 ILE A CA 1
ATOM 1413 C C . ILE A 1 169 ? 4.819 1.265 -2.844 1.00 88.12 169 ILE A C 1
ATOM 1415 O O . ILE A 1 169 ? 5.759 1.242 -3.632 1.00 88.12 169 ILE A O 1
ATOM 1419 N N . VAL A 1 170 ? 3.680 0.611 -3.108 1.00 86.19 170 VAL A N 1
ATOM 1420 C CA . VAL A 1 170 ? 3.476 -0.159 -4.355 1.00 86.19 170 VAL A CA 1
ATOM 1421 C C . VAL A 1 170 ? 3.464 0.741 -5.593 1.00 86.19 170 VAL A C 1
ATOM 1423 O O . VAL A 1 170 ? 3.982 0.354 -6.641 1.00 86.19 170 VAL A O 1
ATOM 1426 N N . SER A 1 171 ? 2.931 1.960 -5.484 1.00 85.62 171 SER A N 1
ATOM 1427 C CA . SER A 1 171 ? 2.982 2.935 -6.582 1.00 85.62 171 SER A CA 1
ATOM 1428 C C . SER A 1 171 ? 4.434 3.323 -6.905 1.00 85.62 171 SER A C 1
ATOM 1430 O O . SER A 1 171 ? 4.822 3.355 -8.072 1.00 85.62 171 SER A O 1
ATOM 1432 N N . ILE A 1 172 ? 5.270 3.529 -5.878 1.00 87.94 172 ILE A N 1
ATOM 1433 C CA . ILE A 1 172 ? 6.712 3.788 -6.034 1.00 87.94 172 ILE A CA 1
ATOM 1434 C C . ILE A 1 172 ? 7.417 2.585 -6.668 1.00 87.94 172 ILE A C 1
ATOM 1436 O O . ILE A 1 172 ? 8.167 2.764 -7.622 1.00 87.94 172 ILE A O 1
ATOM 1440 N N . LEU A 1 173 ? 7.143 1.369 -6.193 1.00 86.75 173 LEU A N 1
ATOM 1441 C CA . LEU A 1 173 ? 7.679 0.123 -6.751 1.00 86.75 173 LEU A CA 1
ATOM 1442 C C . LEU A 1 173 ? 7.347 -0.008 -8.251 1.00 86.75 173 LEU A C 1
ATOM 1444 O O . LEU A 1 173 ? 8.213 -0.314 -9.069 1.00 86.75 173 LEU A O 1
ATOM 1448 N N . THR A 1 174 ? 6.097 0.285 -8.621 1.00 83.94 174 THR A N 1
ATOM 1449 C CA . THR A 1 174 ? 5.621 0.268 -10.014 1.00 83.94 174 THR A CA 1
ATOM 1450 C C . THR A 1 174 ? 6.322 1.327 -10.859 1.00 83.94 174 THR A C 1
ATOM 1452 O O . THR A 1 174 ? 6.744 1.039 -11.980 1.00 83.94 174 THR A O 1
ATOM 1455 N N . LEU A 1 175 ? 6.494 2.536 -10.322 1.00 84.06 175 LEU A N 1
ATOM 1456 C CA . LEU A 1 175 ? 7.214 3.611 -10.998 1.00 84.06 175 LEU A CA 1
ATOM 1457 C C . LEU A 1 175 ? 8.683 3.253 -11.223 1.00 84.06 175 LEU A C 1
ATOM 1459 O O . LEU A 1 175 ? 9.175 3.399 -12.337 1.00 84.06 175 LEU A O 1
ATOM 1463 N N . GLN A 1 176 ? 9.362 2.759 -10.191 1.00 85.25 176 GLN A N 1
ATOM 1464 C CA . GLN A 1 176 ? 10.759 2.351 -10.269 1.00 85.25 176 GLN A CA 1
ATOM 1465 C C . GLN A 1 176 ? 10.952 1.270 -11.334 1.00 85.25 176 GLN A C 1
ATOM 1467 O O . GLN A 1 176 ? 11.829 1.401 -12.183 1.00 85.25 176 GLN A O 1
ATOM 1472 N N . ASN A 1 177 ? 10.093 0.244 -11.337 1.00 79.81 177 ASN A N 1
ATOM 1473 C CA . ASN A 1 177 ? 10.115 -0.793 -12.365 1.00 79.81 177 ASN A CA 1
ATOM 1474 C C . ASN A 1 177 ? 9.929 -0.202 -13.770 1.00 79.81 177 ASN A C 1
ATOM 1476 O O . ASN A 1 177 ? 10.714 -0.471 -14.674 1.00 79.81 177 ASN A O 1
ATOM 1480 N N . THR A 1 178 ? 8.922 0.653 -13.943 1.00 79.38 178 THR A N 1
ATOM 1481 C CA . THR A 1 178 ? 8.629 1.264 -15.247 1.00 79.38 178 THR A CA 1
ATOM 1482 C C . THR A 1 178 ? 9.793 2.131 -15.733 1.00 79.38 178 THR A C 1
ATOM 1484 O O . THR A 1 178 ? 10.183 2.047 -16.894 1.00 79.38 178 THR A O 1
ATOM 1487 N N . MET A 1 179 ? 10.399 2.933 -14.854 1.00 79.06 179 MET A N 1
ATOM 1488 C CA . MET A 1 179 ? 11.557 3.758 -15.204 1.00 79.06 179 MET A CA 1
ATOM 1489 C C . MET A 1 179 ? 12.762 2.911 -15.615 1.00 79.06 179 MET A C 1
ATOM 1491 O O . MET A 1 179 ? 13.428 3.244 -16.589 1.00 79.06 179 MET A O 1
ATOM 1495 N N . VAL A 1 180 ? 13.026 1.806 -14.917 1.00 79.19 180 VAL A N 1
ATOM 1496 C CA . VAL A 1 180 ? 14.131 0.892 -15.248 1.00 79.19 180 VAL A CA 1
ATOM 1497 C C . VAL A 1 180 ? 13.860 0.160 -16.561 1.00 79.19 180 VAL A C 1
ATOM 1499 O O . VAL A 1 180 ? 14.780 -0.052 -17.338 1.00 79.19 180 VAL A O 1
ATOM 1502 N N . MET A 1 181 ? 12.605 -0.175 -16.851 1.00 74.56 181 MET A N 1
ATOM 1503 C CA . MET A 1 181 ? 12.216 -0.798 -18.115 1.00 74.56 181 MET A CA 1
ATOM 1504 C C . MET A 1 181 ? 12.366 0.147 -19.316 1.00 74.56 181 MET A C 1
ATOM 1506 O O . MET A 1 181 ? 12.764 -0.300 -20.385 1.00 74.56 181 MET A O 1
ATOM 1510 N N . VAL A 1 182 ? 12.050 1.437 -19.148 1.00 74.94 182 VAL A N 1
ATOM 1511 C CA . VAL A 1 182 ? 12.055 2.423 -20.246 1.00 74.94 182 VAL A CA 1
ATOM 1512 C C . VAL A 1 182 ? 13.410 3.108 -20.429 1.00 74.94 182 VAL A C 1
ATOM 1514 O O . VAL A 1 182 ? 13.810 3.377 -21.557 1.00 74.94 182 VAL A O 1
ATOM 1517 N N . PHE A 1 183 ? 14.116 3.400 -19.337 1.00 74.62 183 PHE A N 1
ATOM 1518 C CA . PHE A 1 183 ? 15.355 4.186 -19.347 1.00 74.62 183 PHE A CA 1
ATOM 1519 C C . PHE A 1 183 ? 16.575 3.418 -18.825 1.00 74.62 183 PHE A C 1
ATOM 1521 O O . PHE A 1 183 ? 17.684 3.952 -18.835 1.00 74.62 183 PHE A O 1
ATOM 1528 N N . GLY A 1 184 ? 16.398 2.196 -18.319 1.00 70.25 184 GLY A N 1
ATOM 1529 C CA . GLY A 1 184 ? 17.481 1.438 -17.708 1.00 70.25 184 GLY A CA 1
ATOM 1530 C C . GLY A 1 184 ? 18.413 0.819 -18.743 1.00 70.25 184 GLY A C 1
ATOM 1531 O O . GLY A 1 184 ? 18.025 -0.093 -19.466 1.00 70.25 184 GLY A O 1
ATOM 1532 N N . ASN A 1 185 ? 19.674 1.252 -18.752 1.00 63.06 185 ASN A N 1
ATOM 1533 C CA . ASN A 1 185 ? 20.730 0.653 -19.566 1.00 63.06 185 ASN A CA 1
ATOM 1534 C C . ASN A 1 185 ? 21.671 -0.184 -18.688 1.00 63.06 185 ASN A C 1
ATOM 1536 O O . ASN A 1 185 ? 22.611 0.329 -18.085 1.00 63.06 185 ASN A O 1
ATOM 1540 N N . GLY A 1 186 ? 21.433 -1.498 -18.641 1.00 65.69 186 GLY A N 1
ATOM 1541 C CA . GLY A 1 186 ? 22.404 -2.478 -18.146 1.00 65.69 186 GLY A CA 1
ATOM 1542 C C . GLY A 1 186 ? 22.072 -3.175 -16.821 1.00 65.69 186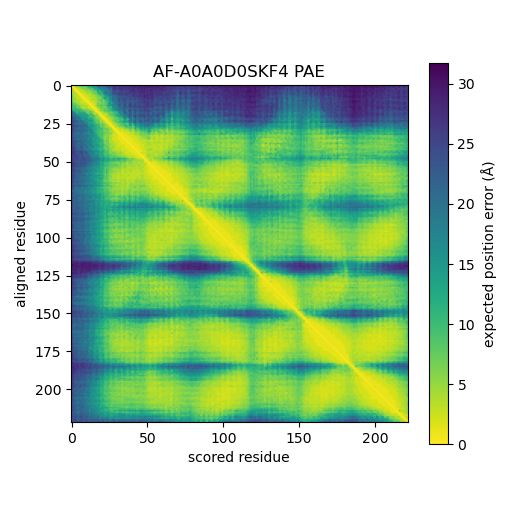 GLY A C 1
ATOM 1543 O O . GLY A 1 186 ? 21.103 -2.872 -16.123 1.00 65.69 186 GLY A O 1
ATOM 1544 N N . LYS A 1 187 ? 22.921 -4.154 -16.476 1.00 67.56 187 LYS A N 1
ATOM 1545 C CA . LYS A 1 187 ? 22.750 -5.053 -15.318 1.00 67.56 187 LYS A CA 1
ATOM 1546 C C . LYS A 1 187 ? 22.831 -4.330 -13.966 1.00 67.56 187 LYS A C 1
ATOM 1548 O O . LYS A 1 187 ? 22.180 -4.751 -13.020 1.00 67.56 187 LYS A O 1
ATOM 1553 N N . SER A 1 188 ? 23.582 -3.231 -13.865 1.00 74.12 188 SER A N 1
ATOM 1554 C CA . SER A 1 188 ? 23.739 -2.465 -12.617 1.00 74.12 188 SER A CA 1
ATOM 1555 C C . SER A 1 188 ? 22.425 -1.838 -12.136 1.00 74.12 188 SER A C 1
ATOM 1557 O O . SER A 1 188 ? 22.105 -1.912 -10.948 1.00 74.12 188 SER A O 1
ATOM 1559 N N . MET A 1 189 ? 21.622 -1.285 -13.052 1.00 73.19 189 MET A N 1
ATOM 1560 C CA . MET A 1 189 ? 20.316 -0.697 -12.726 1.00 73.19 189 MET A CA 1
ATOM 1561 C C . MET A 1 189 ? 19.301 -1.771 -12.319 1.00 73.19 189 MET A C 1
ATOM 1563 O O . MET A 1 189 ? 18.507 -1.548 -11.405 1.00 73.19 189 MET A O 1
ATOM 1567 N N . GLN A 1 190 ? 19.366 -2.964 -12.917 1.00 71.38 190 GLN A N 1
ATOM 1568 C CA . GLN A 1 190 ? 18.528 -4.105 -12.525 1.00 71.38 190 GLN A CA 1
ATOM 1569 C C . GLN A 1 190 ? 18.873 -4.607 -11.115 1.00 71.38 190 GLN A C 1
ATOM 1571 O O . GLN A 1 190 ? 17.973 -4.805 -10.298 1.00 71.38 190 GLN A O 1
ATOM 1576 N N . THR A 1 191 ? 20.161 -4.725 -10.783 1.00 77.06 191 THR A N 1
ATOM 1577 C CA . THR A 1 191 ? 20.608 -5.125 -9.439 1.00 77.06 191 THR A CA 1
ATOM 1578 C C . THR A 1 191 ? 20.178 -4.113 -8.374 1.00 77.06 191 THR A C 1
ATOM 1580 O O . THR A 1 191 ? 19.637 -4.498 -7.338 1.00 77.06 191 THR A O 1
ATOM 1583 N N . LEU A 1 192 ? 20.328 -2.809 -8.637 1.00 81.69 192 LEU A N 1
ATOM 1584 C CA . LEU A 1 192 ? 19.857 -1.761 -7.722 1.00 81.69 192 LEU A CA 1
ATOM 1585 C C . LEU A 1 192 ? 18.337 -1.834 -7.506 1.00 81.69 192 LEU A C 1
ATOM 1587 O O . LEU A 1 192 ? 17.846 -1.673 -6.386 1.00 81.69 192 LEU A O 1
ATOM 1591 N N . THR A 1 193 ? 17.597 -2.123 -8.574 1.00 82.56 193 THR A N 1
ATOM 1592 C CA . THR A 1 193 ? 16.138 -2.276 -8.551 1.00 82.56 193 THR A CA 1
ATOM 1593 C C . THR A 1 193 ? 15.711 -3.479 -7.716 1.00 82.56 193 THR A C 1
ATOM 1595 O O . THR A 1 193 ? 14.730 -3.390 -6.978 1.00 82.56 193 THR A O 1
ATOM 1598 N N . ALA A 1 194 ? 16.464 -4.580 -7.764 1.00 82.88 194 ALA A N 1
ATOM 1599 C CA . ALA A 1 194 ? 16.219 -5.749 -6.926 1.00 82.88 194 ALA A CA 1
ATOM 1600 C C . ALA A 1 194 ? 16.382 -5.418 -5.431 1.00 82.88 194 ALA A C 1
ATOM 1602 O O . ALA A 1 194 ? 15.479 -5.701 -4.643 1.00 82.88 194 ALA A O 1
ATOM 1603 N N . TYR A 1 195 ? 17.476 -4.752 -5.040 1.00 86.94 195 TYR A N 1
ATOM 1604 C CA . TYR A 1 195 ? 17.721 -4.381 -3.638 1.00 86.94 195 TYR A CA 1
ATOM 1605 C C . TYR A 1 195 ? 16.688 -3.395 -3.087 1.00 86.94 195 TYR A C 1
ATOM 1607 O O . TYR A 1 195 ? 16.173 -3.573 -1.985 1.00 86.94 195 TYR A O 1
ATOM 1615 N N . THR A 1 196 ? 16.353 -2.364 -3.857 1.00 88.38 196 THR A N 1
ATOM 1616 C CA . THR A 1 196 ? 15.348 -1.362 -3.467 1.00 88.38 196 THR A CA 1
ATOM 1617 C C . THR A 1 196 ? 13.946 -1.969 -3.381 1.00 88.38 196 THR A C 1
ATOM 1619 O O . THR A 1 196 ? 13.239 -1.714 -2.406 1.00 88.38 196 THR A O 1
ATOM 1622 N N . SER A 1 197 ? 13.570 -2.850 -4.316 1.00 87.12 197 SER A N 1
ATOM 1623 C CA . SER A 1 197 ? 12.300 -3.593 -4.261 1.00 87.12 197 SER A CA 1
ATOM 1624 C C . SER A 1 197 ? 12.235 -4.522 -3.047 1.00 87.12 197 SER A C 1
ATOM 1626 O O . SER A 1 197 ? 11.217 -4.565 -2.355 1.00 87.12 197 SER A O 1
ATOM 1628 N N . ALA A 1 198 ? 13.335 -5.216 -2.731 1.00 87.69 198 ALA A N 1
ATOM 1629 C CA . ALA A 1 198 ? 13.444 -6.038 -1.528 1.00 87.69 198 ALA A CA 1
ATOM 1630 C C . ALA A 1 198 ? 13.312 -5.195 -0.248 1.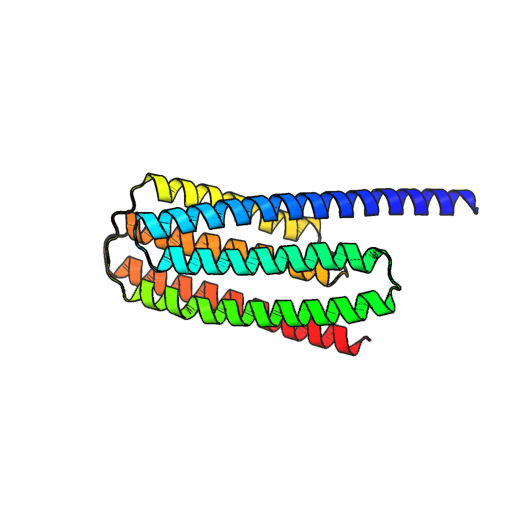00 87.69 198 ALA A C 1
ATOM 1632 O O . ALA A 1 198 ? 12.593 -5.582 0.673 1.00 87.69 198 ALA A O 1
ATOM 1633 N N . GLY A 1 199 ? 13.928 -4.010 -0.207 1.00 89.38 199 GLY A N 1
ATOM 1634 C CA . GLY A 1 199 ? 13.780 -3.059 0.897 1.00 89.38 199 GLY A CA 1
ATOM 1635 C C . GLY A 1 199 ? 12.338 -2.572 1.079 1.00 89.38 199 GLY A C 1
ATOM 1636 O O . GLY A 1 199 ? 11.839 -2.527 2.204 1.00 89.38 199 GLY A O 1
ATOM 1637 N N . MET A 1 200 ? 11.633 -2.263 -0.014 1.00 91.25 200 MET A N 1
ATOM 1638 C CA . MET A 1 200 ? 10.219 -1.866 0.027 1.00 91.2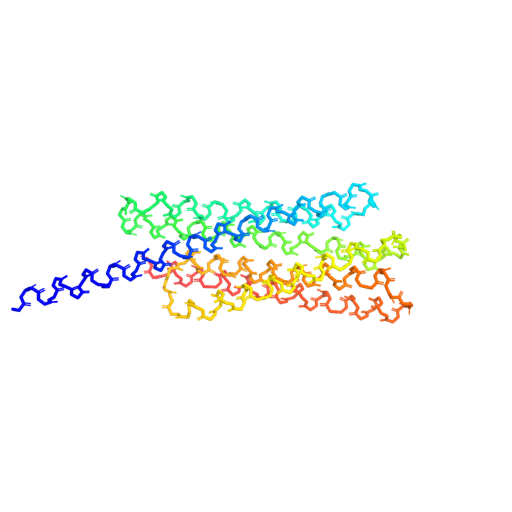5 200 MET A CA 1
ATOM 1639 C C . MET A 1 200 ? 9.313 -3.001 0.517 1.00 91.25 200 MET A C 1
ATOM 1641 O O . MET A 1 200 ? 8.448 -2.761 1.361 1.00 91.25 200 MET A O 1
ATOM 1645 N N . LEU A 1 201 ? 9.534 -4.237 0.052 1.00 89.69 201 LEU A N 1
ATOM 1646 C CA . LEU A 1 201 ? 8.835 -5.419 0.566 1.00 89.69 201 LEU A CA 1
ATOM 1647 C C . LEU A 1 201 ? 9.089 -5.611 2.060 1.00 89.69 201 LEU A C 1
ATOM 1649 O O . LEU A 1 201 ? 8.146 -5.794 2.828 1.00 89.69 201 LEU A O 1
ATOM 1653 N N . PHE A 1 202 ? 10.349 -5.525 2.489 1.00 89.62 202 PHE A N 1
ATOM 1654 C CA . PHE A 1 202 ? 10.709 -5.643 3.897 1.00 89.62 202 PHE A CA 1
ATOM 1655 C C . PHE A 1 202 ? 9.991 -4.587 4.747 1.00 89.62 202 PHE A C 1
ATOM 1657 O O . PHE A 1 202 ? 9.397 -4.919 5.774 1.00 89.62 202 PHE A O 1
ATOM 1664 N N . ALA A 1 203 ? 9.951 -3.333 4.290 1.00 89.50 203 ALA A N 1
ATOM 1665 C CA . ALA A 1 203 ? 9.207 -2.272 4.960 1.00 89.50 203 ALA A CA 1
ATOM 1666 C C . ALA A 1 203 ? 7.703 -2.591 5.064 1.00 89.50 203 ALA A C 1
ATOM 1668 O O . ALA A 1 203 ? 7.117 -2.410 6.135 1.00 89.50 203 ALA A O 1
ATOM 1669 N N . MET A 1 204 ? 7.074 -3.111 4.001 1.00 89.81 204 MET A N 1
ATOM 1670 C CA . MET A 1 204 ? 5.671 -3.551 4.045 1.00 89.81 204 MET A CA 1
ATOM 1671 C C . MET A 1 204 ? 5.447 -4.667 5.068 1.00 89.81 204 MET A C 1
ATOM 1673 O O . MET A 1 204 ? 4.509 -4.568 5.864 1.00 89.81 204 MET A O 1
ATOM 1677 N N . PHE A 1 205 ? 6.324 -5.675 5.107 1.00 89.12 205 PHE A N 1
ATOM 1678 C CA . PHE A 1 205 ? 6.263 -6.764 6.084 1.00 89.12 205 PHE A CA 1
ATOM 1679 C C . PHE A 1 205 ? 6.384 -6.250 7.520 1.00 89.12 205 PHE A C 1
ATOM 1681 O O . PHE A 1 205 ? 5.577 -6.616 8.377 1.00 89.12 205 PHE A O 1
ATOM 1688 N N . VAL A 1 206 ? 7.343 -5.359 7.790 1.00 89.44 206 VAL A N 1
ATOM 1689 C CA . VAL A 1 206 ? 7.513 -4.737 9.111 1.00 89.44 206 VAL A CA 1
ATOM 1690 C C . VAL A 1 206 ? 6.249 -3.979 9.513 1.00 89.44 206 VAL A C 1
ATOM 1692 O O . VAL A 1 206 ? 5.758 -4.161 10.630 1.00 89.44 206 VAL A O 1
ATOM 1695 N N . ILE A 1 207 ? 5.667 -3.188 8.605 1.00 88.00 207 ILE A N 1
ATOM 1696 C CA . ILE A 1 207 ? 4.397 -2.490 8.845 1.00 88.00 207 ILE A CA 1
ATOM 1697 C C . ILE A 1 207 ? 3.299 -3.494 9.224 1.00 88.00 207 ILE A C 1
ATOM 1699 O O . ILE A 1 207 ? 2.608 -3.289 10.224 1.00 88.00 207 ILE A O 1
ATOM 1703 N N . THR A 1 208 ? 3.162 -4.602 8.493 1.00 87.38 208 THR A N 1
ATOM 1704 C CA . THR A 1 208 ? 2.168 -5.647 8.787 1.00 87.38 208 THR A CA 1
ATOM 1705 C C . THR A 1 208 ? 2.391 -6.296 10.152 1.00 87.38 208 THR A C 1
ATOM 1707 O O . THR A 1 208 ? 1.443 -6.458 10.920 1.00 87.38 208 THR A O 1
ATOM 1710 N N . ILE A 1 209 ? 3.634 -6.608 10.521 1.00 87.12 209 ILE A N 1
ATOM 1711 C CA . ILE A 1 209 ? 3.962 -7.186 11.836 1.00 87.12 209 ILE A CA 1
ATOM 1712 C C . ILE A 1 209 ? 3.590 -6.215 12.964 1.00 87.12 209 ILE A C 1
ATOM 1714 O O . ILE A 1 209 ? 2.999 -6.618 13.973 1.00 87.12 209 ILE A O 1
ATOM 1718 N N . LEU A 1 210 ? 3.877 -4.921 12.796 1.00 86.25 210 LEU A N 1
ATOM 1719 C CA . LEU A 1 210 ? 3.484 -3.889 13.758 1.00 86.25 210 LEU A CA 1
ATOM 1720 C C . LEU A 1 210 ? 1.955 -3.790 13.895 1.00 86.25 210 LEU A C 1
ATOM 1722 O O . LEU A 1 210 ? 1.459 -3.603 15.010 1.00 86.25 210 LEU A O 1
ATOM 1726 N N . LEU A 1 211 ? 1.195 -3.973 12.808 1.00 85.00 211 LEU A N 1
ATOM 1727 C CA . LEU A 1 211 ? -0.273 -4.027 12.854 1.00 85.00 211 LEU A CA 1
ATOM 1728 C C . LEU A 1 211 ? -0.782 -5.221 13.652 1.00 85.00 211 LEU A C 1
ATOM 1730 O O . LEU A 1 211 ? -1.668 -5.042 14.486 1.00 85.00 211 LEU A O 1
ATOM 1734 N N . ILE A 1 212 ? -0.212 -6.411 13.442 1.00 85.12 212 ILE A N 1
ATOM 1735 C CA . ILE A 1 212 ? -0.587 -7.627 14.179 1.00 85.12 212 ILE A CA 1
ATOM 1736 C C . ILE A 1 212 ? -0.346 -7.418 15.677 1.00 85.12 212 ILE A C 1
ATOM 1738 O O . ILE A 1 212 ? -1.241 -7.655 16.494 1.00 85.12 212 ILE A O 1
ATOM 1742 N N . ARG A 1 213 ? 0.828 -6.887 16.050 1.00 84.06 213 ARG A N 1
ATOM 1743 C CA . ARG A 1 213 ? 1.154 -6.558 17.448 1.00 84.06 213 ARG A CA 1
ATOM 1744 C C . ARG A 1 213 ? 0.158 -5.567 18.040 1.00 84.06 213 ARG A C 1
ATOM 1746 O O . ARG A 1 213 ? -0.340 -5.784 19.145 1.00 84.06 213 ARG A O 1
ATOM 1753 N N . LYS A 1 214 ? -0.185 -4.512 17.298 1.00 81.38 214 LYS A N 1
ATOM 1754 C CA . LYS A 1 214 ? -1.157 -3.507 17.742 1.00 81.38 214 LYS A CA 1
ATOM 1755 C C . LYS A 1 214 ? -2.563 -4.098 17.880 1.00 81.38 214 LYS A C 1
ATOM 1757 O O . LYS A 1 214 ? -3.215 -3.848 18.887 1.00 81.38 214 LYS A O 1
ATOM 1762 N N . GLY A 1 215 ? -3.009 -4.934 16.944 1.00 77.81 215 GLY A N 1
ATOM 1763 C CA . GLY A 1 215 ? -4.282 -5.657 17.034 1.00 77.81 215 GLY A CA 1
ATOM 1764 C C . GLY A 1 215 ? -4.361 -6.562 18.265 1.00 77.81 215 GLY A C 1
ATOM 1765 O O . GLY A 1 215 ? -5.382 -6.586 18.952 1.00 77.81 215 GLY A O 1
ATOM 1766 N N . ASN A 1 216 ? -3.265 -7.243 18.608 1.00 78.69 216 ASN A N 1
ATOM 1767 C CA . ASN A 1 216 ? -3.183 -8.065 19.817 1.00 78.69 216 ASN A CA 1
ATOM 1768 C C . ASN A 1 216 ? -3.214 -7.226 21.102 1.00 78.69 216 ASN A C 1
ATOM 1770 O O . ASN A 1 216 ? -3.900 -7.600 22.050 1.00 78.69 216 ASN A O 1
ATOM 1774 N N . GLN A 1 217 ? -2.546 -6.069 21.134 1.00 76.56 217 GLN A N 1
ATOM 1775 C CA . GLN A 1 217 ? -2.623 -5.145 22.273 1.00 76.56 217 GLN A CA 1
ATOM 1776 C C . GLN A 1 217 ? -4.028 -4.561 22.464 1.00 76.56 217 GLN A C 1
ATOM 1778 O O . GLN A 1 217 ? -4.494 -4.458 23.596 1.00 76.56 217 GLN A O 1
ATOM 1783 N N . TYR A 1 218 ? -4.720 -4.210 21.376 1.00 69.69 218 TYR A N 1
ATOM 1784 C CA . TYR A 1 218 ? -6.109 -3.747 21.443 1.00 69.69 218 TYR A CA 1
ATOM 1785 C C . TYR A 1 218 ? -7.053 -4.847 21.932 1.00 69.69 218 TYR A C 1
ATOM 1787 O O . TYR A 1 218 ? -7.953 -4.552 22.709 1.00 69.69 218 TYR A O 1
ATOM 1795 N N . SER A 1 219 ? -6.816 -6.106 21.546 1.00 65.94 219 SER A N 1
ATOM 1796 C CA . SER A 1 219 ? -7.601 -7.254 22.017 1.00 65.94 219 SER A CA 1
ATOM 1797 C C . SER A 1 219 ? -7.471 -7.526 23.513 1.00 65.94 219 SER A C 1
ATOM 1799 O O . SER A 1 219 ? -8.416 -8.051 24.076 1.00 65.94 219 SER A O 1
ATOM 1801 N N . LYS A 1 220 ? -6.327 -7.218 24.140 1.00 62.72 220 LYS A N 1
ATOM 1802 C CA . LYS A 1 220 ? -6.100 -7.427 25.584 1.00 62.72 220 LYS A CA 1
ATOM 1803 C C . LYS A 1 220 ? -6.732 -6.345 26.472 1.00 62.72 220 LYS A C 1
ATOM 1805 O O . LYS A 1 220 ? -6.728 -6.485 27.686 1.00 62.72 220 LYS A O 1
ATOM 1810 N N . LYS A 1 221 ? -7.203 -5.241 25.880 1.00 58.25 221 LYS A N 1
ATOM 1811 C CA . LYS A 1 221 ? -7.893 -4.137 26.577 1.00 58.25 221 LYS A CA 1
ATOM 1812 C C . LYS A 1 221 ? -9.425 -4.232 26.481 1.00 58.25 221 LYS A C 1
ATOM 1814 O O . LYS A 1 221 ? -10.119 -3.296 26.887 1.00 58.25 221 LYS A O 1
ATOM 1819 N N . ILE A 1 222 ? -9.935 -5.295 25.857 1.00 52.53 222 ILE A N 1
ATOM 1820 C CA . ILE A 1 222 ? -11.351 -5.687 25.815 1.00 52.53 222 ILE A CA 1
ATOM 1821 C C . ILE A 1 222 ? -11.514 -6.857 26.764 1.00 52.53 222 ILE A C 1
ATOM 1823 O O . ILE A 1 222 ? -12.522 -6.830 27.488 1.00 52.53 222 ILE A O 1
#